Protein 8I55 (pdb70)

Radius of gyration: 18.82 Å; Cα contacts (8 Å, |Δi|>4): 493; chains: 2; bounding box: 42×42×54 Å

InterPro domains:
  IPR002762 Sirohydrochlorin cobaltochelatase CbiX-like [PF01903] (9-137)
  IPR023652 Sirohydrochlorin cobaltochelatase [MF_00785] (1-143)
  IPR050963 Sirohydrochlorin Cobaltochelatase/CbiX [PTHR33542] (3-139)

Organism: Methanocaldococcus jannaschii (strain ATCC 43067 / DSM 2661 / JAL-1 / JCM 10045 / NBRC 100440) (NCBI:txid243232)

B-factor: mean 55.73, std 16.28, range [31.01, 131.6]

Solvent-accessible surface area: 11689 Å² total; per-residue (Å²): 150,44,0,0,0,0,0,2,72,6,27,201,56,67,86,15,75,82,14,2,60,122,0,3,81,66,0,90,137,92,130,81,18,94,15,13,27,16,0,0,28,93,117,29,108,21,39,1,49,59,0,6,105,81,0,31,144,101,33,0,83,80,0,0,0,1,0,6,22,19,20,50,12,57,54,2,59,95,33,0,8,96,82,6,58,80,69,160,144,195,70,46,179,90,10,90,25,38,55,55,102,9,2,22,19,22,84,62,0,0,46,0,0,15,26,26,0,79,51,174,145,51,0,0,0,0,0,0,69,5,27,197,56,72,88,12,74,89,11,2,57,105,0,5,93,54,1,115,134,95,129,79,21,94,16,12,30,15,0,0,27,64,125,33,108,21,41,1,53,69,0,18,126,87,0,44,148,100,33,0,80,90,0,0,0,0,0,5,22,18,19,50,12,65,50,2,59,105,32,0,9,98,85,21,62,76,74,164,152,120,168,87,19,91,42,34,57,57,104,9,3,23,20,22,84,60,0,0,49,0,0,14,26,26,0,75,50,173

Structure (mmCIF, N/CA/C/O backbone):
data_8I55
#
_entry.id   8I55
#
_cell.length_a   67.720
_cell.length_b   67.720
_cell.length_c   82.480
_cell.angle_alpha   90.00
_cell.angle_beta   90.00
_cell.angle_gamma   90.00
#
_symmetry.space_group_name_H-M   'P 41'
#
loop_
_entity.id
_entity.type
_entity.pdbx_description
1 polymer 'Sirohydrochlorin cobaltochelatase'
2 water water
#
loop_
_atom_site.group_PDB
_atom_site.id
_atom_site.type_symbol
_atom_site.label_atom_id
_atom_site.label_alt_id
_atom_site.label_comp_id
_atom_site.label_asym_id
_atom_site.label_entity_id
_atom_site.label_seq_id
_atom_site.pdbx_PDB_ins_code
_atom_site.Cartn_x
_atom_site.Cartn_y
_atom_site.Cartn_z
_atom_site.occupancy
_atom_site.B_iso_or_equiv
_atom_site.auth_seq_id
_atom_site.auth_comp_id
_atom_site.auth_asym_id
_atom_site.auth_atom_id
_atom_site.pdbx_PDB_model_num
ATOM 1 N N . MET A 1 1 ? -22.071 30.401 23.214 1.00 63.54 1 MET A N 1
ATOM 2 C CA . MET A 1 1 ? -23.388 30.895 22.815 1.00 61.50 1 MET A CA 1
ATOM 3 C C . MET A 1 1 ? -23.795 30.309 21.464 1.00 54.99 1 MET A C 1
ATOM 4 O O . MET A 1 1 ? -24.978 30.141 21.198 1.00 59.71 1 MET A O 1
ATOM 9 N N . GLU A 1 2 ? -22.828 29.964 20.621 1.00 53.72 2 GLU A N 1
ATOM 10 C CA . GLU A 1 2 ? -23.159 29.377 19.329 1.00 57.56 2 GLU A CA 1
ATOM 11 C C . GLU A 1 2 ? -22.390 28.081 19.130 1.00 54.01 2 GLU A C 1
ATOM 12 O O . GLU A 1 2 ? -21.250 27.927 19.573 1.00 57.29 2 GLU A O 1
ATOM 18 N N . ALA A 1 3 ? -23.037 27.140 18.475 1.00 48.14 3 ALA A N 1
ATOM 19 C CA . ALA A 1 3 ? -22.461 25.831 18.255 1.00 47.47 3 ALA A CA 1
ATOM 20 C C . ALA A 1 3 ? -22.402 25.572 16.763 1.00 47.67 3 ALA A C 1
ATOM 21 O O . ALA A 1 3 ? -23.240 26.069 16.009 1.00 50.48 3 ALA A O 1
ATOM 23 N N . LEU A 1 4 ? -21.402 24.796 16.344 1.00 43.42 4 LEU A N 1
ATOM 24 C CA . LEU A 1 4 ? -21.348 24.253 14.993 1.00 39.47 4 LEU A CA 1
ATOM 25 C C . LEU A 1 4 ? -21.689 22.766 15.077 1.00 40.41 4 LEU A C 1
ATOM 26 O O . LEU A 1 4 ? -21.022 22.019 15.805 1.00 38.19 4 LEU A O 1
ATOM 31 N N . VAL A 1 5 ? -22.735 22.346 14.369 1.00 37.19 5 VAL A N 1
ATOM 32 C CA . VAL A 1 5 ? -23.116 20.934 14.294 1.00 37.76 5 VAL A CA 1
ATOM 33 C C . VAL A 1 5 ? -22.866 20.489 12.861 1.00 38.35 5 VAL A C 1
ATOM 34 O O . VAL A 1 5 ? -23.484 21.012 11.925 1.00 37.91 5 VAL A O 1
ATOM 38 N N . LEU A 1 6 ? -21.924 19.569 12.677 1.00 35.35 6 LEU A N 1
ATOM 39 C CA . LEU A 1 6 ? -21.635 19.020 11.355 1.00 39.16 6 LEU A CA 1
ATOM 40 C C . LEU A 1 6 ? -22.472 17.763 11.172 1.00 38.62 6 LEU A C 1
ATOM 41 O O . LEU A 1 6 ? -22.422 16.859 12.018 1.00 37.50 6 LEU A O 1
ATOM 46 N N . VAL A 1 7 ? -23.251 17.698 10.098 1.00 37.51 7 VAL A N 1
ATOM 47 C CA . VAL A 1 7 ? -24.105 16.537 9.901 1.00 39.73 7 VAL A CA 1
ATOM 48 C C . VAL A 1 7 ? -23.687 15.840 8.619 1.00 40.74 7 VAL A C 1
ATOM 49 O O . VAL A 1 7 ? -23.452 16.483 7.587 1.00 36.40 7 VAL A O 1
ATOM 53 N N . GLY A 1 8 ? -23.593 14.511 8.706 1.00 40.26 8 GLY A N 1
ATOM 54 C CA . GLY A 1 8 ? -23.151 13.701 7.594 1.00 42.69 8 GLY A CA 1
ATOM 55 C C . GLY A 1 8 ? -24.127 12.569 7.338 1.00 40.75 8 GLY A C 1
ATOM 56 O O . GLY A 1 8 ? -25.077 12.353 8.096 1.00 42.88 8 GLY A O 1
ATOM 57 N N . HIS A 1 9 ? -23.892 11.862 6.230 1.00 43.33 9 HIS A N 1
ATOM 58 C CA . HIS A 1 9 ? -24.856 10.845 5.821 1.00 48.08 9 HIS A CA 1
ATOM 59 C C . HIS A 1 9 ? -24.867 9.669 6.796 1.00 47.69 9 HIS A C 1
ATOM 60 O O . HIS A 1 9 ? -25.934 9.175 7.172 1.00 49.12 9 HIS A O 1
ATOM 67 N N . GLY A 1 10 ? -23.702 9.221 7.225 1.00 46.36 10 GLY A N 1
ATOM 68 C CA . GLY A 1 10 ? -23.608 7.962 7.939 1.00 49.27 10 GLY A CA 1
ATOM 69 C C . GLY A 1 10 ? -23.517 6.779 6.990 1.00 51.83 10 GLY A C 1
ATOM 70 O O . GLY A 1 10 ? -23.863 6.856 5.812 1.00 48.58 10 GLY A O 1
ATOM 71 N N . SER A 1 11 ? -23.046 5.656 7.527 1.00 45.90 11 SER A N 1
ATOM 72 C CA . SER A 1 11 ? -22.706 4.529 6.676 1.00 49.65 11 SER A CA 1
ATOM 73 C C . SER A 1 11 ? -22.640 3.276 7.531 1.00 49.57 11 SER A C 1
ATOM 74 O O . SER A 1 11 ? -22.337 3.344 8.727 1.00 50.67 11 SER A O 1
ATOM 77 N N . ARG A 1 12 ? -22.917 2.135 6.907 1.00 53.56 12 ARG A N 1
ATOM 78 C CA . ARG A 1 12 ? -22.638 0.871 7.566 1.00 57.27 12 ARG A CA 1
ATOM 79 C C . ARG A 1 12 ? -21.144 0.579 7.582 1.00 57.76 12 ARG A C 1
ATOM 80 O O . ARG A 1 12 ? -20.692 -0.250 8.370 1.00 59.17 12 ARG A O 1
ATOM 88 N N . LEU A 1 13 ? -20.365 1.250 6.736 1.00 53.65 13 LEU A N 1
ATOM 89 C CA . LEU A 1 13 ? -18.924 1.201 6.890 1.00 52.84 13 LEU A CA 1
ATOM 90 C C . LEU A 1 13 ? -18.500 2.322 7.827 1.00 49.14 13 LEU A C 1
ATOM 91 O O . LEU A 1 13 ? -19.276 3.238 8.090 1.00 46.75 13 LEU A O 1
ATOM 96 N N . PRO A 1 14 ? -17.299 2.268 8.412 1.00 51.17 14 PRO A N 1
ATOM 97 C CA . PRO A 1 14 ? -16.945 3.290 9.415 1.00 46.54 14 PRO A CA 1
ATOM 98 C C . PRO A 1 14 ? -16.424 4.595 8.849 1.00 46.35 14 PRO A C 1
ATOM 99 O O . PRO A 1 14 ? -16.253 5.549 9.621 1.00 48.05 14 PRO A O 1
ATOM 103 N N . TYR A 1 15 ? -16.208 4.692 7.538 1.00 44.45 15 TYR A N 1
ATOM 104 C CA . TYR A 1 15 ? -15.444 5.812 6.990 1.00 42.95 15 TYR A CA 1
ATOM 105 C C . TYR A 1 15 ? -16.212 7.133 7.057 1.00 41.14 15 TYR A C 1
ATOM 106 O O . TYR A 1 15 ? -15.601 8.196 7.234 1.00 41.68 15 TYR A O 1
ATOM 115 N N . SER A 1 16 ? -17.533 7.105 6.898 1.00 38.13 16 SER A N 1
ATOM 116 C CA . SER A 1 16 ? -18.303 8.349 6.926 1.00 40.58 16 SER A CA 1
ATOM 117 C C . SER A 1 16 ? -18.232 9.001 8.307 1.00 40.34 16 SER A C 1
ATOM 118 O O . SER A 1 16 ? -17.968 10.211 8.446 1.00 37.21 16 SER A O 1
ATOM 121 N N . LYS A 1 17 ? -18.381 8.195 9.352 1.00 38.14 17 LYS A N 1
ATOM 122 C CA . LYS A 1 17 ? -18.264 8.738 10.701 1.00 45.11 17 LYS A CA 1
ATOM 123 C C . LYS A 1 17 ? -16.839 9.203 10.991 1.00 41.63 17 LYS A C 1
ATOM 124 O O . LYS A 1 17 ? -16.634 10.274 11.570 1.00 42.25 17 LYS A O 1
ATOM 130 N N . GLU A 1 18 ? -15.846 8.375 10.661 1.00 39.71 18 GLU A N 1
ATOM 131 C CA . GLU A 1 18 ? -14.446 8.776 10.816 1.00 45.67 18 GLU A CA 1
ATOM 132 C C . GLU A 1 18 ? -14.155 10.115 10.137 1.00 41.09 18 GLU A C 1
ATOM 133 O O . GLU A 1 18 ? -13.447 10.961 10.695 1.00 42.68 18 GLU A O 1
ATOM 139 N N . LEU A 1 19 ? -14.686 10.314 8.933 1.00 36.55 19 LEU A N 1
ATOM 140 C CA . LEU A 1 19 ? -14.631 11.614 8.265 1.00 39.80 19 LEU A CA 1
ATOM 141 C C . LEU A 1 19 ? -15.165 12.744 9.136 1.00 42.86 19 LEU A C 1
ATOM 142 O O . LEU A 1 19 ? -14.497 13.773 9.329 1.00 39.11 19 LEU A O 1
ATOM 147 N N . LEU A 1 20 ? -16.422 12.623 9.575 1.00 40.49 20 LEU A N 1
ATOM 148 C CA . LEU A 1 20 ? -16.955 13.719 10.387 1.00 37.96 20 LEU A CA 1
ATOM 149 C C . LEU A 1 20 ? -16.168 13.955 11.656 1.00 38.22 20 LEU A C 1
ATOM 150 O O . LEU A 1 20 ? -16.017 15.108 12.080 1.00 41.38 20 LEU A O 1
ATOM 155 N N . VAL A 1 21 ? -15.695 12.891 12.292 1.00 39.68 21 VAL A N 1
ATOM 156 C CA . VAL A 1 21 ? -14.907 13.037 13.513 1.00 40.05 21 VAL A CA 1
ATOM 157 C C . VAL A 1 21 ? -13.625 13.806 13.233 1.00 46.08 21 VAL A C 1
ATOM 158 O O . VAL A 1 21 ? -13.266 14.725 13.980 1.00 45.53 21 VAL A O 1
ATOM 162 N N . LYS A 1 22 ? -12.909 13.440 12.157 1.00 42.94 22 LYS A N 1
ATOM 163 C CA . LYS A 1 22 ? -11.673 14.159 11.833 1.00 48.49 22 LYS A CA 1
ATOM 164 C C . LYS A 1 22 ? -11.963 15.621 11.493 1.00 46.02 22 LYS A C 1
ATOM 165 O O . LYS A 1 22 ? -11.226 16.524 11.914 1.00 42.93 22 LYS A O 1
ATOM 171 N N . LEU A 1 23 ? -13.036 15.873 10.739 1.00 39.06 23 LEU A N 1
ATOM 172 C CA . LEU A 1 23 ? -13.384 17.246 10.379 1.00 40.92 23 LEU A CA 1
ATOM 173 C C . LEU A 1 23 ? -13.704 18.075 11.620 1.00 43.87 23 LEU A C 1
ATOM 174 O O . LEU A 1 23 ? -13.264 19.227 11.747 1.00 42.74 23 LEU A O 1
ATOM 179 N N . ALA A 1 24 ? -14.484 17.508 12.541 1.00 41.86 24 ALA A N 1
ATOM 180 C CA . ALA A 1 24 ? -14.815 18.207 13.778 1.00 42.29 24 ALA A CA 1
ATOM 181 C C . ALA A 1 24 ? -13.567 18.504 14.593 1.00 46.34 24 ALA A C 1
ATOM 182 O O . ALA A 1 24 ? -13.429 19.596 15.150 1.00 45.55 24 ALA A O 1
ATOM 184 N N . GLU A 1 25 ? -12.654 17.536 14.700 1.00 47.52 25 GLU A N 1
ATOM 185 C CA . GLU A 1 25 ? -11.432 17.797 15.455 1.00 49.18 25 GLU A CA 1
ATOM 186 C C . GLU A 1 25 ? -10.614 18.916 14.814 1.00 48.58 25 GLU A C 1
ATOM 187 O O . GLU A 1 25 ? -10.084 19.785 15.513 1.00 50.25 25 GLU A O 1
ATOM 193 N N . LYS A 1 26 ? -10.537 18.947 13.482 1.00 44.57 26 LYS A N 1
ATOM 194 C CA . LYS A 1 26 ? -9.825 20.053 12.837 1.00 48.21 26 LYS A CA 1
ATOM 195 C C . LYS A 1 26 ? -10.507 21.398 13.104 1.00 47.59 26 LYS A C 1
ATOM 196 O O . LYS A 1 26 ? -9.834 22.408 13.401 1.00 50.46 26 LYS A O 1
ATOM 202 N N . VAL A 1 27 ? -11.846 21.431 13.026 1.00 44.55 27 VAL A N 1
ATOM 203 C CA . VAL A 1 27 ? -12.564 22.673 13.323 1.00 45.96 27 VAL A CA 1
ATOM 204 C C . VAL A 1 27 ? -12.269 23.121 14.750 1.00 49.55 27 VAL A C 1
ATOM 205 O O . VAL A 1 27 ? -12.000 24.303 15.001 1.00 53.26 27 VAL A O 1
ATOM 209 N N . LYS A 1 28 ? -12.315 22.181 15.703 1.00 46.43 28 LYS A N 1
ATOM 210 C CA . LYS A 1 28 ? -11.988 22.490 17.094 1.00 54.55 28 LYS A CA 1
ATOM 211 C C . LYS A 1 28 ? -10.586 23.063 17.222 1.00 53.33 28 LYS A C 1
ATOM 212 O O . LYS A 1 28 ? -10.357 23.960 18.037 1.00 54.74 28 LYS A O 1
ATOM 218 N N . GLU A 1 29 ? -9.624 22.541 16.453 1.00 57.15 29 GLU A N 1
ATOM 219 C CA . GLU A 1 29 ? -8.279 23.126 16.508 1.00 61.38 29 GLU A CA 1
ATOM 220 C C . GLU A 1 29 ? -8.294 24.574 16.036 1.00 58.96 29 GLU A C 1
ATOM 221 O O . GLU A 1 29 ? -7.437 25.363 16.440 1.00 62.47 29 GLU A O 1
ATOM 227 N N . ARG A 1 30 ? -9.248 24.947 15.176 1.00 57.57 30 ARG A N 1
ATOM 228 C CA . ARG A 1 30 ? -9.285 26.345 14.728 1.00 56.40 30 ARG A CA 1
ATOM 229 C C . ARG A 1 30 ? -9.700 27.319 15.841 1.00 65.15 30 ARG A C 1
ATOM 230 O O . ARG A 1 30 ? -9.479 28.528 15.700 1.00 58.95 30 ARG A O 1
ATOM 238 N N . ASN A 1 31 ? -10.319 26.832 16.919 1.00 60.33 31 ASN A N 1
ATOM 239 C CA . ASN A 1 31 ? -10.834 27.660 18.020 1.00 60.93 31 ASN A CA 1
ATOM 240 C C . ASN A 1 31 ? -11.712 28.814 17.515 1.00 58.47 31 ASN A C 1
ATOM 241 O O . ASN A 1 31 ? -11.433 29.993 17.740 1.00 61.03 31 ASN A O 1
ATOM 246 N N . LEU A 1 32 ? -12.798 28.450 16.835 1.00 52.26 32 LEU A N 1
ATOM 247 C CA . LEU A 1 32 ? -13.778 29.390 16.297 1.00 51.57 32 LEU A CA 1
ATOM 248 C C . LEU A 1 32 ? -15.131 29.334 16.986 1.00 56.54 32 LEU A C 1
ATOM 249 O O . LEU A 1 32 ? -15.842 30.342 17.000 1.00 52.36 32 LEU A O 1
ATOM 254 N N . PHE A 1 33 ? -15.514 28.172 17.522 1.00 48.85 33 PHE A N 1
ATOM 255 C CA . PHE A 1 33 ? -16.795 27.943 18.172 1.00 48.87 33 PHE A CA 1
ATOM 256 C C . PHE A 1 33 ? -16.586 27.384 19.570 1.00 52.92 33 PHE A C 1
ATOM 257 O O . PHE A 1 33 ? -15.684 26.564 19.780 1.00 55.80 33 PHE A O 1
ATOM 265 N N . PRO A 1 34 ? -17.378 27.824 20.550 1.00 50.67 34 PRO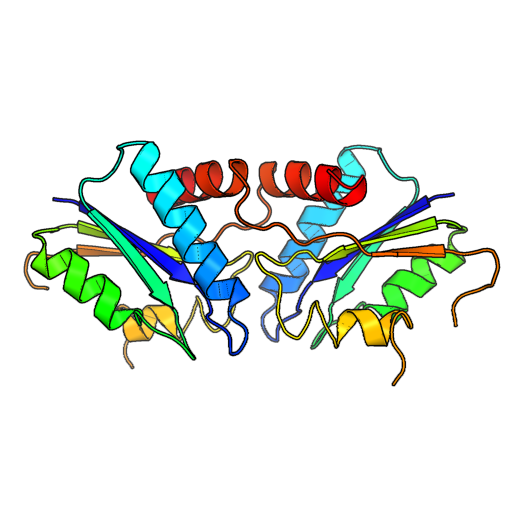 A N 1
ATOM 266 C CA . PRO A 1 34 ? -17.281 27.213 21.877 1.00 54.05 34 PRO A CA 1
ATOM 267 C C . PRO A 1 34 ? -17.723 25.756 21.881 1.00 56.99 34 PRO A C 1
ATOM 268 O O . PRO A 1 34 ? -17.256 24.988 22.730 1.00 57.02 34 PRO A O 1
ATOM 272 N N . ILE A 1 35 ? -18.604 25.359 20.960 1.00 50.74 35 ILE A N 1
ATOM 273 C CA . ILE A 1 35 ? -19.225 24.033 20.950 1.00 47.28 35 ILE A CA 1
ATOM 274 C C . ILE A 1 35 ? -19.198 23.497 19.524 1.00 45.20 35 ILE A C 1
ATOM 275 O O . ILE A 1 35 ? -19.641 24.175 18.590 1.00 42.36 35 ILE A O 1
ATOM 280 N N . VAL A 1 36 ? -18.661 22.294 19.345 1.00 42.13 36 VAL A N 1
ATOM 281 C CA . VAL A 1 36 ? -18.640 21.629 18.044 1.00 44.03 36 VAL A CA 1
ATOM 282 C C . VAL A 1 36 ? -19.118 20.198 18.249 1.00 45.80 36 VAL A C 1
ATOM 283 O O . VAL A 1 36 ? -18.582 19.494 19.108 1.00 44.72 36 VAL A O 1
ATOM 287 N N . GLU A 1 37 ? -20.119 19.775 17.473 1.00 40.71 37 GLU A N 1
ATOM 288 C CA . GLU A 1 37 ? -20.673 18.421 17.578 1.00 42.71 37 GLU A CA 1
ATOM 289 C C . GLU A 1 37 ? -20.907 17.836 16.196 1.00 43.04 37 GLU A C 1
ATOM 290 O O . GLU A 1 37 ? -21.072 18.567 15.217 1.00 39.46 37 GLU A O 1
ATOM 296 N N . ILE A 1 38 ? -20.945 16.501 16.120 1.00 38.55 38 ILE A N 1
ATOM 297 C CA . ILE A 1 38 ? -21.262 15.836 14.860 1.00 41.69 38 ILE A CA 1
ATOM 298 C C . ILE A 1 38 ? -22.535 15.021 15.036 1.00 43.16 38 ILE A C 1
ATOM 299 O O . ILE A 1 38 ? -22.856 14.547 16.134 1.00 42.13 38 ILE A O 1
ATOM 304 N N . GLY A 1 39 ? -23.264 14.866 13.932 1.00 38.85 39 GLY A N 1
ATOM 305 C CA . GLY A 1 39 ? -24.426 13.994 13.911 1.00 42.42 39 GLY A CA 1
ATOM 306 C C . GLY A 1 39 ? -24.505 13.234 12.602 1.00 44.72 39 GLY A C 1
ATOM 307 O O . GLY A 1 39 ? -24.139 13.781 11.546 1.00 41.93 39 GLY A O 1
ATOM 308 N N . LEU A 1 40 ? -24.975 11.984 12.638 1.00 41.36 40 LEU A N 1
ATOM 309 C CA . LEU A 1 40 ? -25.007 11.177 11.431 1.00 42.51 40 LEU A CA 1
ATOM 310 C C . LEU A 1 40 ? -26.466 10.903 11.124 1.00 48.26 40 LEU A C 1
ATOM 311 O O . LEU A 1 40 ? -27.237 10.537 12.021 1.00 47.10 40 LEU A O 1
ATOM 316 N N . MET A 1 41 ? -26.842 11.065 9.857 1.00 45.31 41 MET A N 1
ATOM 317 C CA . MET A 1 41 ? -28.238 10.898 9.510 1.00 48.80 41 MET A CA 1
ATOM 318 C C . MET A 1 41 ? -28.689 9.458 9.772 1.00 58.73 41 MET A C 1
ATOM 319 O O . MET A 1 41 ? -29.779 9.236 10.309 1.00 57.70 41 MET A O 1
ATOM 324 N N . GLU A 1 42 ? -27.855 8.460 9.437 1.00 54.34 42 GLU A N 1
ATOM 325 C CA . GLU A 1 42 ? -28.371 7.098 9.469 1.00 61.50 42 GLU A CA 1
ATOM 326 C C . GLU A 1 42 ? -27.216 6.167 9.864 1.00 60.45 42 GLU A C 1
ATOM 327 O O . GLU A 1 42 ? -26.030 6.513 9.737 1.00 57.08 42 GLU A O 1
ATOM 333 N N . PHE A 1 43 ? -27.586 4.993 10.384 1.00 61.94 43 PHE A N 1
ATOM 334 C CA . PHE A 1 43 ? -26.694 3.862 10.655 1.00 64.38 43 PHE A CA 1
ATOM 335 C C . PHE A 1 43 ? -25.781 3.995 11.853 1.00 62.80 43 PHE A C 1
ATOM 336 O O . PHE A 1 43 ? -25.308 2.988 12.380 1.00 70.64 43 PHE A O 1
ATOM 344 N N . SER A 1 44 ? -25.493 5.205 12.284 1.00 62.32 44 SER A N 1
ATOM 345 C CA . SER A 1 44 ? -24.484 5.307 13.317 1.00 65.55 44 SER A CA 1
ATOM 346 C C . SER A 1 44 ? -24.818 6.469 14.235 1.00 60.69 44 SER A C 1
ATOM 347 O O . SER A 1 44 ? -25.691 7.288 13.943 1.00 60.47 44 SER A O 1
ATOM 350 N N . GLU A 1 45 ? -24.170 6.471 15.386 1.00 67.13 45 GLU A N 1
ATOM 351 C CA . GLU A 1 45 ? -24.355 7.477 16.414 1.00 60.88 45 GLU A CA 1
ATOM 352 C C . GLU A 1 45 ? -23.103 8.331 16.526 1.00 58.87 45 GLU A C 1
ATOM 353 O O . GLU A 1 45 ? -22.011 7.900 16.148 1.00 63.11 45 GLU A O 1
ATOM 359 N N . PRO A 1 46 ? -23.219 9.567 17.013 1.00 52.20 46 PRO A N 1
ATOM 360 C CA . PRO A 1 46 ? -24.424 10.261 17.458 1.00 56.66 46 PRO A CA 1
ATOM 361 C C . PRO A 1 46 ? -25.346 10.563 16.281 1.00 51.14 46 PRO A C 1
ATOM 362 O O . PRO A 1 46 ? -24.876 10.765 15.158 1.00 46.45 46 PRO A O 1
ATOM 366 N N . THR A 1 47 ? -26.647 10.536 16.531 1.00 51.44 47 THR A N 1
ATOM 367 C CA . THR A 1 47 ? -27.594 10.943 15.513 1.00 51.75 47 THR A CA 1
ATOM 368 C C . THR A 1 47 ? -27.655 12.464 15.446 1.00 52.28 47 THR A C 1
ATOM 369 O O . THR A 1 47 ? -27.056 13.172 16.261 1.00 49.68 47 THR A O 1
ATOM 373 N N . ILE A 1 48 ? -28.384 12.970 14.449 1.00 48.66 48 ILE A N 1
ATOM 374 C CA . ILE A 1 48 ? -28.554 14.418 14.316 1.00 49.55 48 ILE A CA 1
ATOM 375 C C . ILE A 1 48 ? -29.340 14.997 15.492 1.00 53.08 48 ILE A C 1
ATOM 376 O O . ILE A 1 48 ? -28.884 15.992 16.085 1.00 50.28 48 ILE A O 1
ATOM 381 N N . PRO A 1 49 ? -30.493 14.442 15.886 1.00 53.31 49 PRO A N 1
ATOM 382 C CA . PRO A 1 49 ? -31.160 14.966 17.088 1.00 51.86 49 PRO A CA 1
ATOM 383 C C . PRO A 1 49 ? -30.262 14.950 18.316 1.00 55.83 49 PRO A C 1
ATOM 384 O O . PRO A 1 49 ? -30.248 15.928 19.073 1.00 57.96 49 PRO A O 1
ATOM 388 N N . GLN A 1 50 ? -29.504 13.868 18.529 1.00 54.30 50 GLN A N 1
ATOM 389 C CA . GLN A 1 50 ? -28.584 13.825 19.661 1.00 55.54 50 GLN A CA 1
ATOM 390 C C . GLN A 1 50 ? -27.533 14.931 19.587 1.00 55.83 50 GLN A C 1
ATOM 391 O O . GLN A 1 50 ? -27.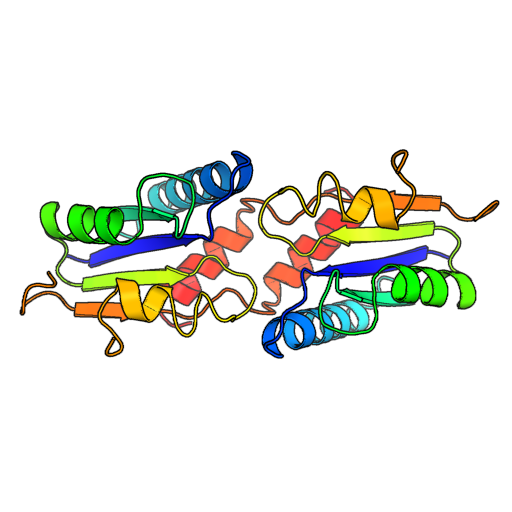217 15.545 20.609 1.00 51.21 50 GLN A O 1
ATOM 397 N N . ALA A 1 51 ? -26.963 15.182 18.399 1.00 46.78 51 ALA A N 1
ATOM 398 C CA . ALA A 1 51 ? -25.950 16.225 18.267 1.00 48.73 51 ALA A CA 1
ATOM 399 C C . ALA A 1 51 ? -26.524 17.591 18.625 1.00 50.98 51 ALA A C 1
ATOM 400 O O . ALA A 1 51 ? -25.907 18.373 19.368 1.00 47.61 51 ALA A O 1
ATOM 402 N N . VAL A 1 52 ? -27.725 17.886 18.123 1.00 49.48 52 VAL A N 1
ATOM 403 C CA . VAL A 1 52 ? -28.338 19.178 18.422 1.00 49.71 52 VAL A CA 1
ATOM 404 C C . VAL A 1 52 ? -28.660 19.288 19.909 1.00 55.64 52 VAL A C 1
ATOM 405 O O . VAL A 1 52 ? -28.454 20.344 20.533 1.00 52.49 52 VAL A O 1
ATOM 409 N N . LYS A 1 53 ? -29.175 18.204 20.500 1.00 50.90 53 LYS A N 1
ATOM 410 C CA . LYS A 1 53 ? -29.506 18.228 21.921 1.00 55.71 53 LYS A CA 1
ATOM 411 C C . LYS A 1 53 ? -28.263 18.426 22.769 1.00 55.71 53 LYS A C 1
ATOM 412 O O . LYS A 1 53 ? -28.288 19.184 23.736 1.00 60.05 53 LYS A O 1
ATOM 418 N N . LYS A 1 54 ? -27.169 17.755 22.419 1.00 52.57 54 LYS A N 1
ATOM 419 C CA . LYS A 1 54 ? -25.892 17.963 23.092 1.00 53.81 54 LYS A CA 1
ATOM 420 C C . LYS A 1 54 ? -25.481 19.433 23.034 1.00 53.48 54 LYS A C 1
ATOM 421 O O . LYS A 1 54 ? -25.062 20.017 24.043 1.00 50.95 54 LYS A O 1
ATOM 427 N N . ALA A 1 55 ? -25.579 20.040 21.846 1.00 47.84 55 ALA A N 1
ATOM 428 C CA . ALA A 1 55 ? -25.229 21.454 21.710 1.00 51.53 55 ALA A CA 1
ATOM 429 C C . ALA A 1 55 ? -26.060 22.313 22.653 1.00 53.92 55 ALA A C 1
ATOM 430 O O . ALA A 1 55 ? -25.528 23.171 23.364 1.00 59.04 55 ALA A O 1
ATOM 432 N N . ILE A 1 56 ? -27.372 22.070 22.691 1.00 56.70 56 ILE A N 1
ATOM 433 C CA . ILE A 1 56 ? -28.257 22.838 23.568 1.00 58.24 56 ILE A CA 1
ATOM 434 C C . ILE A 1 56 ? -27.884 22.625 25.033 1.00 62.52 56 ILE A C 1
ATOM 435 O O . ILE A 1 56 ? -27.825 23.577 25.820 1.00 60.71 56 ILE A O 1
ATOM 440 N N . GLU A 1 57 ? -27.659 21.366 25.427 1.00 58.39 57 GLU A N 1
ATOM 441 C CA . GLU A 1 57 ? -27.318 21.065 26.815 1.00 65.22 57 GLU A CA 1
ATOM 442 C C . GLU A 1 57 ? -26.040 21.767 27.243 1.00 60.03 57 GLU A C 1
ATOM 443 O O . GLU A 1 57 ? -25.901 22.137 28.413 1.00 64.61 57 GLU A O 1
ATOM 449 N N . GLN A 1 58 ? -25.107 21.967 26.322 1.00 58.91 58 GLN A N 1
ATOM 450 C CA . GLN A 1 58 ? -23.886 22.678 26.661 1.00 64.21 58 GLN A CA 1
ATOM 451 C C . GLN A 1 58 ? -24.080 24.194 26.730 1.00 63.48 58 GLN A C 1
ATOM 452 O O . GLN A 1 58 ? -23.135 24.900 27.084 1.00 61.75 58 GLN A O 1
ATOM 458 N N . GLY A 1 59 ? -25.269 24.704 26.410 1.00 61.30 59 GLY A N 1
ATOM 459 C CA . GLY A 1 59 ? -25.576 26.115 26.538 1.00 62.83 59 GLY A CA 1
ATOM 460 C C . GLY A 1 59 ? -25.698 26.899 25.237 1.00 63.44 59 GLY A C 1
ATOM 461 O O . GLY A 1 59 ? -25.882 28.117 25.288 1.00 60.21 59 GLY A O 1
ATOM 462 N N . ALA A 1 60 ? -25.608 26.256 24.080 1.00 61.37 60 ALA A N 1
ATOM 463 C CA . ALA A 1 60 ? -25.674 27.003 22.832 1.00 61.04 60 ALA A CA 1
ATOM 464 C C . ALA A 1 60 ? -27.068 27.575 22.608 1.00 64.16 60 ALA A C 1
ATOM 465 O O . ALA A 1 60 ? -28.076 26.888 22.786 1.00 64.35 60 ALA A O 1
ATOM 467 N N . LYS A 1 61 ? -27.124 28.843 22.196 1.00 63.50 61 LYS A N 1
ATOM 468 C CA . LYS A 1 61 ? -28.391 29.461 21.827 1.00 65.79 61 LYS A CA 1
ATOM 469 C C . LYS A 1 61 ? -28.566 29.599 20.325 1.00 65.03 61 LYS A C 1
ATOM 470 O O . LYS A 1 61 ? -29.700 29.726 19.857 1.00 69.08 61 LYS A O 1
ATOM 476 N N . ARG A 1 62 ? -27.481 29.561 19.564 1.00 62.55 62 ARG A N 1
ATOM 477 C CA . ARG A 1 62 ? -27.532 29.570 18.112 1.00 62.83 62 ARG A CA 1
ATOM 478 C C . ARG A 1 62 ? -26.812 28.327 17.615 1.00 57.53 62 ARG A C 1
ATOM 479 O O . ARG A 1 62 ? -25.623 28.143 17.887 1.00 54.71 62 ARG A O 1
ATOM 487 N N . ILE A 1 63 ? -27.517 27.485 16.878 1.00 54.06 63 ILE A N 1
ATOM 488 C CA . ILE A 1 63 ? -26.968 26.212 16.440 1.00 54.47 63 ILE A CA 1
ATOM 489 C C . ILE A 1 63 ? -26.836 26.251 14.927 1.00 52.91 63 ILE A C 1
ATOM 490 O O . ILE A 1 63 ? -27.834 26.184 14.198 1.00 51.30 63 ILE A O 1
ATOM 495 N N . ILE A 1 64 ? -25.602 26.387 14.460 1.00 46.95 64 ILE A N 1
ATOM 496 C CA . ILE A 1 64 ? -25.301 26.409 13.037 1.00 46.52 64 ILE A CA 1
ATOM 497 C C . ILE A 1 64 ? -25.113 24.970 12.588 1.00 42.57 64 ILE A C 1
ATOM 498 O O . ILE A 1 64 ? -24.215 24.274 13.085 1.00 43.75 64 ILE A O 1
ATOM 503 N N . VAL A 1 65 ? -25.990 24.509 11.696 1.00 42.23 65 VAL A N 1
ATOM 504 C CA . VAL A 1 65 ? -25.952 23.138 11.176 1.00 38.36 65 VAL A CA 1
ATOM 505 C C . VAL A 1 65 ? -25.407 23.203 9.754 1.00 41.59 65 VAL A C 1
ATOM 506 O O . VAL A 1 65 ? -26.012 23.834 8.873 1.00 40.47 65 VAL A O 1
ATOM 510 N N . VAL A 1 66 ? -24.263 22.571 9.532 1.00 38.18 66 VAL A N 1
ATOM 511 C CA . VAL A 1 66 ? -23.613 22.549 8.227 1.00 37.82 66 VAL A CA 1
ATOM 512 C C . VAL A 1 66 ? -23.736 21.131 7.685 1.00 36.02 66 VAL A C 1
ATOM 513 O O . VAL A 1 66 ? -23.252 20.189 8.320 1.00 37.33 66 VAL A O 1
ATOM 517 N N . PRO A 1 67 ? -24.421 20.925 6.579 1.00 38.00 67 PRO A N 1
ATOM 518 C CA . PRO A 1 67 ? -24.494 19.582 5.982 1.00 35.04 67 PRO A CA 1
ATOM 519 C C . PRO A 1 67 ? -23.202 19.282 5.235 1.00 36.56 67 PRO A C 1
ATOM 520 O O . PRO A 1 67 ? -22.873 19.932 4.238 1.00 34.90 67 PRO A O 1
ATOM 524 N N . VAL A 1 68 ? -22.454 18.310 5.735 1.00 33.33 68 VAL A N 1
ATOM 525 C CA . VAL A 1 68 ? -21.197 17.864 5.125 1.00 33.81 68 VAL A CA 1
ATOM 526 C C . VAL A 1 68 ? -21.560 16.885 4.013 1.00 34.10 68 VAL A C 1
ATOM 527 O O . VAL A 1 68 ? -21.416 15.659 4.142 1.00 33.38 68 VAL A O 1
ATOM 531 N N . PHE A 1 69 ? -22.077 17.446 2.930 1.00 32.90 69 PHE A N 1
ATOM 532 C CA . PHE A 1 69 ? -22.514 16.750 1.734 1.00 34.25 69 PHE A CA 1
ATOM 533 C C . PHE A 1 69 ? -21.949 17.537 0.556 1.00 37.32 69 PHE A C 1
ATOM 534 O O . PHE A 1 69 ? -21.851 18.759 0.630 1.00 33.35 69 PHE A O 1
ATOM 542 N N . LEU A 1 70 ? -21.602 16.857 -0.537 1.00 36.96 70 LEU A N 1
ATOM 543 C CA . LEU A 1 70 ? -21.102 17.583 -1.701 1.00 35.50 70 LEU A CA 1
ATOM 544 C C . LEU A 1 70 ? -22.231 18.334 -2.399 1.00 40.95 70 LEU A C 1
ATOM 545 O O . LEU A 1 70 ? -22.095 19.515 -2.726 1.00 39.06 70 LEU A O 1
ATOM 550 N N . ALA A 1 71 ? -23.361 17.679 -2.615 1.00 36.23 71 ALA A N 1
ATOM 551 C CA . ALA A 1 71 ? -24.470 18.297 -3.331 1.00 41.75 71 ALA A CA 1
ATOM 552 C C . ALA A 1 71 ? -25.751 18.148 -2.524 1.00 43.71 71 ALA A C 1
ATOM 553 O O . ALA A 1 71 ? -25.865 17.274 -1.658 1.00 37.77 71 ALA A O 1
ATOM 555 N N . HIS A 1 72 ? -26.724 19.005 -2.818 1.00 38.92 72 HIS A N 1
ATOM 556 C CA . HIS A 1 72 ? -28.041 18.789 -2.241 1.00 42.10 72 HIS A CA 1
ATOM 557 C C . HIS A 1 72 ? -28.598 17.455 -2.721 1.00 43.46 72 HIS A C 1
ATOM 558 O O . HIS A 1 72 ? -28.259 16.968 -3.798 1.00 37.98 72 HIS A O 1
ATOM 565 N N . GLY A 1 73 ? -29.460 16.867 -1.905 1.00 39.31 73 GLY A N 1
ATOM 566 C CA . GLY A 1 73 ? -30.210 15.695 -2.298 1.00 43.67 73 GLY A CA 1
ATOM 567 C C . GLY A 1 73 ? -31.395 15.565 -1.364 1.00 44.82 73 GLY A C 1
ATOM 568 O O . GLY A 1 73 ? -31.629 16.431 -0.520 1.00 44.06 73 GLY A O 1
ATOM 569 N N . ILE A 1 74 ? -32.124 14.452 -1.487 1.00 44.70 74 ILE A N 1
ATOM 570 C CA . ILE A 1 74 ? -33.303 14.309 -0.623 1.00 49.34 74 ILE A CA 1
ATOM 571 C C . ILE A 1 74 ? -32.909 14.401 0.832 1.00 52.01 74 ILE A C 1
ATOM 572 O O . ILE A 1 74 ? -33.716 14.813 1.678 1.00 47.30 74 ILE A O 1
ATOM 577 N N . HIS A 1 75 ? -31.685 13.978 1.161 1.00 47.47 75 HIS A N 1
ATOM 578 C CA A HIS A 1 75 ? -31.300 14.021 2.557 0.49 50.38 75 HIS A CA 1
ATOM 579 C CA B HIS A 1 75 ? -31.192 14.029 2.533 0.51 49.23 75 HIS A CA 1
ATOM 580 C C . HIS A 1 75 ? -31.165 15.456 3.041 1.00 47.55 75 HIS A C 1
ATOM 581 O O . HIS A 1 75 ? -31.599 15.752 4.156 1.00 47.99 75 HIS A O 1
ATOM 594 N N . THR A 1 76 ? -30.637 16.369 2.220 1.00 46.87 76 THR A N 1
ATOM 595 C CA . THR A 1 76 ? -30.465 17.735 2.688 1.00 46.64 76 THR A CA 1
ATOM 596 C C . THR A 1 76 ? -31.701 18.590 2.492 1.00 45.18 76 THR A C 1
ATOM 597 O O . THR A 1 76 ? -31.820 19.620 3.158 1.00 45.36 76 THR A O 1
ATOM 601 N N . THR A 1 77 ? -32.597 18.223 1.570 1.00 42.95 77 THR A N 1
ATOM 602 C CA . THR A 1 77 ? -33.800 19.019 1.351 1.00 48.33 77 THR A CA 1
ATOM 603 C C . THR A 1 77 ? -34.979 18.560 2.196 1.00 52.50 77 THR A C 1
ATOM 604 O O . THR A 1 77 ? -35.810 19.391 2.571 1.00 55.81 77 THR A O 1
ATOM 608 N N . ARG A 1 78 ? -35.083 17.267 2.498 1.00 49.55 78 ARG A N 1
ATOM 609 C CA . ARG A 1 78 ? -36.206 16.751 3.274 1.00 51.27 78 ARG A CA 1
ATOM 610 C C . ARG A 1 78 ? -35.778 16.144 4.603 1.00 58.71 78 ARG A C 1
ATOM 611 O O . ARG A 1 78 ? -36.211 16.624 5.655 1.00 58.86 78 ARG A O 1
ATOM 619 N N . ASP A 1 79 ? -34.934 15.110 4.596 1.00 55.29 79 ASP A N 1
ATOM 620 C CA . ASP A 1 79 ? -34.763 14.300 5.799 1.00 57.97 79 ASP A CA 1
ATOM 621 C C . ASP A 1 79 ? -34.142 15.109 6.932 1.00 58.50 79 ASP A C 1
ATOM 622 O O . ASP A 1 79 ? -34.636 15.087 8.069 1.00 56.08 79 ASP A O 1
ATOM 627 N N . ILE A 1 80 ? -33.080 15.853 6.641 1.00 52.27 80 ILE A N 1
ATOM 628 C CA . ILE A 1 80 ? -32.399 16.623 7.682 1.00 54.46 80 ILE A CA 1
ATOM 629 C C . ILE A 1 80 ? -33.263 17.812 8.099 1.00 57.45 80 ILE A C 1
ATOM 630 O O . ILE A 1 80 ? -33.414 18.053 9.309 1.00 54.92 80 ILE A O 1
ATOM 635 N N . PRO A 1 81 ? -33.851 18.583 7.166 1.00 54.30 81 PRO A N 1
ATOM 636 C CA . PRO A 1 81 ? -34.817 19.612 7.596 1.00 58.70 81 PRO A CA 1
ATOM 637 C C . PRO A 1 81 ? -35.928 19.079 8.488 1.00 60.11 81 PRO A C 1
ATOM 638 O O . PRO A 1 81 ? -36.326 19.765 9.433 1.00 61.49 81 PRO A O 1
ATOM 642 N N . ARG A 1 82 ? -36.439 17.877 8.213 1.00 61.06 82 ARG A N 1
ATOM 643 C CA . ARG A 1 82 ? -37.443 17.280 9.088 1.00 64.66 82 ARG A CA 1
ATOM 644 C C . ARG A 1 82 ? -36.878 17.014 10.470 1.00 64.59 82 ARG A C 1
ATOM 645 O O . ARG A 1 82 ? -37.463 17.436 11.473 1.00 64.12 82 ARG A O 1
ATOM 653 N N . LEU A 1 83 ? -35.750 16.291 10.543 1.00 62.47 83 LEU A N 1
ATOM 654 C CA . LEU A 1 83 ? -35.124 16.010 11.836 1.00 62.65 83 LEU A CA 1
ATOM 655 C C . LEU A 1 83 ? -34.940 17.280 12.661 1.00 64.09 83 LEU A C 1
ATOM 656 O O . LEU A 1 83 ? -35.173 17.279 13.874 1.00 66.86 83 LEU A O 1
ATOM 661 N N . LEU A 1 84 ? -34.547 18.379 12.017 1.00 64.47 84 LEU A N 1
ATOM 662 C CA . LEU A 1 84 ? -34.332 19.652 12.691 1.00 56.83 84 LEU A CA 1
ATOM 663 C C . LEU A 1 84 ? -35.624 20.400 12.989 1.00 62.48 84 LEU A C 1
ATOM 664 O O . LEU A 1 84 ? -35.565 21.490 13.570 1.00 63.94 84 LEU A O 1
ATOM 669 N N . GLY A 1 85 ? -36.778 19.856 12.612 1.00 66.66 85 GLY A N 1
ATOM 670 C CA . GLY A 1 85 ? -38.031 20.556 12.828 1.00 64.02 85 GLY A CA 1
ATOM 671 C C . GLY A 1 85 ? -38.214 21.784 11.966 1.00 61.86 85 GLY A C 1
ATOM 672 O O . GLY A 1 85 ? -39.075 22.611 12.261 1.00 63.61 85 GLY A O 1
ATOM 673 N N . LEU A 1 86 ? -37.424 21.925 10.902 1.00 60.93 86 LEU A N 1
ATOM 674 C CA . LEU A 1 86 ? -37.496 23.097 10.037 1.00 61.60 86 LEU A CA 1
ATOM 675 C C . LEU A 1 86 ? -38.635 23.017 9.029 1.00 64.32 86 LEU A C 1
ATOM 676 O O . LEU A 1 86 ? -39.079 24.059 8.539 1.00 62.39 86 LEU A O 1
ATOM 681 N N . ILE A 1 87 ? -39.094 21.815 8.689 1.00 64.32 87 ILE A N 1
ATOM 682 C CA . ILE A 1 87 ? -40.264 21.641 7.842 1.00 71.89 87 ILE A CA 1
ATOM 683 C C . ILE A 1 87 ? -41.236 20.780 8.612 1.00 75.35 87 ILE A C 1
ATOM 684 O O . ILE A 1 87 ? -40.865 20.056 9.538 1.00 77.26 87 ILE A O 1
ATOM 689 N N . GLU A 1 88 ? -42.489 20.838 8.190 1.00 78.71 88 GLU A N 1
ATOM 690 C CA . GLU A 1 88 ? -43.537 20.079 8.834 1.00 92.06 88 GLU A CA 1
ATOM 691 C C . GLU A 1 88 ? -43.483 18.628 8.370 1.00 101.77 88 GLU A C 1
ATOM 692 O O . GLU A 1 88 ? -43.086 18.327 7.239 1.00 97.24 88 GLU A O 1
ATOM 698 N N . ASP A 1 89 ? -43.842 17.724 9.274 1.00 120.87 89 ASP A N 1
ATOM 699 C CA . ASP A 1 89 ? -43.964 16.314 8.934 1.00 121.94 89 ASP A CA 1
ATOM 700 C C . ASP A 1 89 ? -45.224 15.731 9.567 1.00 122.28 89 ASP A C 1
ATOM 701 O O . ASP A 1 89 ? -46.307 16.310 9.461 1.00 122.18 89 ASP A O 1
ATOM 706 N N . GLU A 1 113 ? -37.070 18.620 20.510 1.00 101.32 113 GLU A N 1
ATOM 707 C CA . GLU A 1 113 ? -37.548 19.781 21.255 1.00 103.86 113 GLU A CA 1
ATOM 708 C C . GLU A 1 113 ? -36.553 20.934 21.141 1.00 101.25 113 GLU A C 1
ATOM 709 O O . GLU A 1 113 ? -35.448 20.860 21.678 1.00 99.54 113 GLU A O 1
ATOM 715 N N . ILE A 1 114 ? -36.945 21.995 20.442 1.00 97.05 114 ILE A N 1
ATOM 716 C CA . ILE A 1 114 ? -36.097 23.160 20.223 1.00 93.71 114 ILE A CA 1
ATOM 717 C C . ILE A 1 114 ? -36.601 24.284 21.126 1.00 92.75 114 ILE A C 1
ATOM 718 O O . ILE A 1 114 ? -37.690 24.824 20.882 1.00 94.28 114 ILE A O 1
ATOM 723 N N . PRO A 1 115 ? -35.860 24.665 22.170 1.00 92.03 115 PRO A N 1
ATOM 724 C CA . PRO A 1 115 ? -36.319 25.752 23.046 1.00 92.72 115 PRO A CA 1
ATOM 725 C C . PRO A 1 115 ? -36.565 27.036 22.268 1.00 95.73 115 PRO A C 1
ATOM 726 O O . PRO A 1 115 ? -35.971 27.274 21.213 1.00 87.85 115 PRO A O 1
ATOM 730 N N . GLU A 1 116 ? -37.429 27.887 22.827 1.00 98.48 116 GLU A N 1
ATOM 731 C CA . GLU A 1 116 ? -37.760 29.141 22.162 1.00 101.56 116 GLU A CA 1
ATOM 732 C C . GLU A 1 116 ? -36.548 30.062 22.025 1.00 99.88 116 GLU A C 1
ATOM 733 O O . GLU A 1 116 ? -36.458 30.798 21.035 1.00 100.45 116 GLU A O 1
ATOM 739 N N . ASP A 1 117 ? -35.594 30.019 22.970 1.00 94.77 117 ASP A N 1
ATOM 740 C CA . ASP A 1 117 ? -34.458 30.939 22.954 1.00 93.58 117 ASP A CA 1
ATOM 741 C C . ASP A 1 117 ? -33.328 30.370 22.111 1.00 86.94 117 ASP A C 1
ATOM 742 O O . ASP A 1 117 ? -32.229 30.933 22.078 1.00 84.98 117 ASP A O 1
ATOM 747 N N . VAL A 1 118 ? -33.579 29.261 21.418 1.00 85.39 118 VAL A N 1
ATOM 748 C CA . VAL A 1 118 ? -32.589 28.625 20.557 1.00 78.94 118 VAL A CA 1
ATOM 749 C C . VAL A 1 118 ? -33.054 28.747 19.112 1.00 73.87 118 VAL A C 1
ATOM 750 O O . VAL A 1 118 ? -34.213 28.453 18.798 1.00 76.81 118 VAL A O 1
ATOM 754 N N . GLU A 1 119 ? -32.155 29.169 18.230 1.00 73.81 119 GLU A N 1
ATOM 755 C CA . GLU A 1 119 ? -32.459 29.176 16.807 1.00 74.30 119 GLU A CA 1
ATOM 756 C C . GLU A 1 119 ? -31.538 28.215 16.068 1.00 68.06 119 GLU A C 1
ATOM 757 O O . GLU A 1 119 ? -30.338 28.126 16.352 1.00 65.48 119 GLU A O 1
ATOM 763 N N . ILE A 1 120 ? -32.122 27.473 15.142 1.00 68.91 120 ILE A N 1
ATOM 764 C CA . ILE A 1 120 ? -31.383 26.614 14.234 1.00 58.98 120 ILE A CA 1
ATOM 765 C C . ILE A 1 120 ? -31.056 27.418 12.982 1.00 61.50 120 ILE A C 1
ATOM 766 O O . ILE A 1 120 ? -31.937 28.061 12.406 1.00 63.73 120 ILE A O 1
ATOM 771 N N . ILE A 1 121 ? -29.794 27.390 12.561 1.00 52.98 121 ILE A N 1
ATOM 772 C CA . ILE A 1 121 ? -29.353 28.020 11.321 1.00 55.49 121 ILE A CA 1
ATOM 773 C C . ILE A 1 121 ? -28.856 26.907 10.417 1.00 52.95 121 ILE A C 1
ATOM 774 O O . ILE A 1 121 ? -27.795 26.323 10.677 1.00 51.37 121 ILE A O 1
ATOM 779 N N . TYR A 1 122 ? -29.607 26.608 9.361 1.00 47.85 122 TYR A N 1
ATOM 780 C CA . TYR A 1 122 ? -29.291 25.487 8.481 1.00 47.48 122 TYR A CA 1
ATOM 781 C C . TYR A 1 122 ? -28.533 26.021 7.271 1.00 49.67 122 TYR A C 1
ATOM 782 O O . TYR A 1 122 ? -29.069 26.829 6.502 1.00 48.14 122 TYR A O 1
ATOM 791 N N . ARG A 1 123 ? -27.286 25.590 7.116 1.00 41.50 123 ARG A N 1
ATOM 792 C CA . ARG A 1 123 ? -26.414 26.146 6.101 1.00 44.54 123 ARG A CA 1
ATOM 793 C C . ARG A 1 123 ? -26.405 25.255 4.858 1.00 46.32 123 ARG A C 1
ATOM 794 O O . ARG A 1 123 ? -27.070 24.211 4.789 1.00 40.08 123 ARG A O 1
ATOM 802 N N . GLU A 1 124 ? -25.646 25.717 3.822 1.00 42.68 124 GLU A N 1
ATOM 803 C CA . GLU A 1 124 ? -25.584 25.103 2.505 1.00 46.19 124 GLU A CA 1
ATOM 804 C C . GLU A 1 124 ? -24.538 23.998 2.474 1.00 40.30 124 GLU A C 1
ATOM 805 O O . GLU A 1 124 ? -23.564 24.045 3.218 1.00 38.93 124 GLU A O 1
ATOM 811 N N . PRO A 1 125 ? -24.702 23.005 1.606 1.00 41.37 125 PRO A N 1
ATOM 812 C CA . PRO A 1 125 ? -23.659 21.986 1.459 1.00 36.90 125 PRO A CA 1
ATOM 813 C C . PRO A 1 125 ? -22.418 22.549 0.770 1.00 40.30 125 PRO A C 1
ATOM 814 O O . PRO A 1 125 ? -22.321 23.750 0.484 1.00 39.00 125 PRO A O 1
ATOM 818 N N . ILE A 1 126 ? -21.467 21.667 0.497 1.00 36.07 126 ILE A N 1
ATOM 819 C CA . ILE A 1 126 ? -20.166 22.082 -0.027 1.00 38.39 126 ILE A CA 1
ATOM 820 C C . ILE A 1 126 ? -20.294 22.647 -1.439 1.00 40.78 126 ILE A C 1
ATOM 821 O O . ILE A 1 126 ? -19.821 23.755 -1.725 1.00 41.02 126 ILE A O 1
ATOM 826 N N . GLY A 1 127 ? -20.949 21.907 -2.347 1.00 36.20 127 GLY A N 1
ATOM 827 C CA . GLY A 1 127 ? -21.146 22.388 -3.705 1.00 39.23 127 GLY A CA 1
ATOM 828 C C . GLY A 1 127 ? -19.840 22.382 -4.494 1.00 39.41 127 GLY A C 1
ATOM 829 O O . GLY A 1 127 ? -18.813 21.858 -4.056 1.00 39.46 127 GLY A O 1
ATOM 830 N N . ALA A 1 128 ? -19.889 22.995 -5.677 1.00 40.63 128 ALA A N 1
ATOM 831 C CA . ALA A 1 128 ? -18.765 22.926 -6.614 1.00 43.69 128 ALA A CA 1
ATOM 832 C C . ALA A 1 128 ? -17.756 24.040 -6.327 1.00 45.54 128 ALA A C 1
ATOM 833 O O . ALA A 1 128 ? -17.426 24.863 -7.176 1.00 46.98 128 ALA A O 1
ATOM 835 N N . ASP A 1 129 ? -17.244 24.023 -5.101 1.00 45.34 129 ASP A N 1
ATOM 836 C CA . ASP A 1 129 ? -16.302 25.041 -4.650 1.00 46.10 129 ASP A CA 1
ATOM 837 C C . ASP A 1 129 ? -14.964 24.885 -5.371 1.00 46.41 129 ASP A C 1
ATOM 838 O O . ASP A 1 129 ? -14.498 23.766 -5.606 1.00 45.14 129 ASP A O 1
ATOM 843 N N . ASP A 1 130 ? -14.350 26.021 -5.732 1.00 48.13 130 ASP A N 1
ATOM 844 C CA . ASP A 1 130 ? -13.017 26.009 -6.348 1.00 50.11 130 ASP A CA 1
ATOM 845 C C . ASP A 1 130 ? -12.033 25.123 -5.574 1.00 49.47 130 ASP A C 1
ATOM 846 O O . ASP A 1 130 ? -11.152 24.482 -6.177 1.00 49.66 130 ASP A O 1
ATOM 851 N N . ARG A 1 131 ? -12.164 25.075 -4.240 1.00 44.90 131 ARG A N 1
ATOM 852 C CA . ARG A 1 131 ? -11.256 24.270 -3.423 1.00 46.03 131 ARG A CA 1
ATOM 853 C C . ARG A 1 131 ? -11.508 22.777 -3.610 1.00 43.45 131 ARG A C 1
ATOM 854 O O . ARG A 1 131 ? -10.583 21.970 -3.467 1.00 43.96 131 ARG A O 1
ATOM 862 N N . ILE A 1 132 ? -12.740 22.393 -3.951 1.00 42.17 132 ILE A N 1
ATOM 863 C CA . ILE A 1 132 ? -12.993 21.003 -4.314 1.00 41.31 132 ILE A CA 1
ATOM 864 C C . ILE A 1 132 ? -12.257 20.658 -5.600 1.00 38.69 132 ILE A C 1
ATOM 865 O O . ILE A 1 132 ? -11.714 19.559 -5.732 1.00 41.90 132 ILE A O 1
ATOM 870 N N . VAL A 1 133 ? -12.244 21.577 -6.571 1.00 38.02 133 VAL A N 1
ATOM 871 C CA . VAL A 1 133 ? -11.454 21.363 -7.784 1.00 40.47 133 VAL A CA 1
ATOM 872 C C . VAL A 1 133 ? -9.977 21.181 -7.430 1.00 43.09 133 VAL A C 1
ATOM 873 O O . VAL A 1 133 ? -9.301 20.286 -7.961 1.00 44.85 133 VAL A O 1
ATOM 877 N N . ASP A 1 134 ? -9.453 22.021 -6.531 1.00 44.56 134 ASP A N 1
ATOM 878 C CA . ASP A 1 134 ? -8.052 21.873 -6.101 1.00 46.07 134 ASP A CA 1
ATOM 879 C C . ASP A 1 134 ? -7.793 20.475 -5.525 1.00 47.00 134 ASP A C 1
ATOM 880 O O . ASP A 1 134 ? -6.802 19.808 -5.870 1.00 44.86 134 ASP A O 1
ATOM 885 N N . ILE A 1 135 ? -8.685 20.020 -4.632 1.00 42.65 135 ILE A N 1
ATOM 886 C CA . ILE A 1 135 ? -8.537 18.693 -4.028 1.00 44.19 135 ILE A CA 1
ATOM 887 C C . ILE A 1 135 ? -8.583 17.608 -5.096 1.00 43.81 135 ILE A C 1
ATOM 888 O O . ILE A 1 135 ? -7.789 16.661 -5.084 1.00 42.16 135 ILE A O 1
ATOM 893 N N . ILE A 1 136 ? -9.569 17.690 -5.983 1.00 36.97 136 ILE A N 1
ATOM 894 C CA . ILE A 1 136 ? -9.726 16.692 -7.033 1.00 39.29 136 ILE A CA 1
ATOM 895 C C . ILE A 1 136 ? -8.462 16.576 -7.863 1.00 39.87 136 ILE A C 1
ATOM 896 O O . ILE A 1 136 ? -8.058 15.474 -8.238 1.00 42.14 136 ILE A O 1
ATOM 901 N N . ILE A 1 137 ? -7.835 17.709 -8.200 1.00 39.91 137 ILE A N 1
ATOM 902 C CA . ILE A 1 137 ? -6.602 17.640 -8.993 1.00 44.99 137 ILE A CA 1
ATOM 903 C C . ILE A 1 137 ? -5.480 16.976 -8.197 1.00 47.95 137 ILE A C 1
ATOM 904 O O . ILE A 1 137 ? -4.721 16.139 -8.731 1.00 48.14 137 ILE A O 1
ATOM 909 N N . ASP A 1 138 ? -5.366 17.308 -6.906 1.00 48.10 138 ASP A N 1
ATOM 910 C CA . ASP A 1 138 ? -4.397 16.599 -6.064 1.00 47.66 138 ASP A CA 1
ATOM 911 C C . ASP A 1 138 ? -4.645 15.093 -6.093 1.00 50.44 138 ASP A C 1
ATOM 912 O O . ASP A 1 138 ? -3.720 14.303 -6.315 1.00 50.08 138 ASP A O 1
ATOM 917 N N . ARG A 1 139 ? -5.906 14.683 -5.882 1.00 45.68 139 ARG A N 1
ATOM 918 C CA . ARG A 1 139 ? -6.263 13.267 -5.908 1.00 46.89 139 ARG A CA 1
ATOM 919 C C . ARG A 1 139 ? -5.922 12.644 -7.255 1.00 45.78 139 ARG A C 1
ATOM 920 O O . ARG A 1 139 ? -5.416 11.519 -7.318 1.00 47.04 139 ARG A O 1
ATOM 928 N N . ALA A 1 140 ? -6.228 13.353 -8.346 1.00 43.56 140 ALA A N 1
ATOM 929 C CA . ALA A 1 140 ? -5.923 12.858 -9.682 1.00 47.56 140 ALA A CA 1
ATOM 930 C C . ALA A 1 140 ? -4.460 12.497 -9.785 1.00 51.21 140 ALA A C 1
ATOM 931 O O . ALA A 1 140 ? -4.099 11.517 -10.447 1.00 50.67 140 ALA A O 1
ATOM 933 N N . PHE A 1 141 ? -3.602 13.278 -9.125 1.00 51.70 141 PHE A N 1
ATOM 934 C CA . PHE A 1 141 ? -2.173 13.005 -9.133 1.00 57.66 141 PHE A CA 1
ATOM 935 C C . PHE A 1 141 ? -1.716 12.209 -7.921 1.00 57.21 141 PHE A C 1
ATOM 936 O O . PHE A 1 141 ? -0.521 12.182 -7.624 1.00 59.58 141 PHE A O 1
ATOM 944 N N . GLY A 1 142 ? -2.639 11.549 -7.227 1.00 53.99 142 GLY A N 1
ATOM 945 C CA . GLY A 1 142 ? -2.261 10.719 -6.101 1.00 58.03 142 GLY A CA 1
ATOM 946 C C . GLY A 1 142 ? -1.691 11.474 -4.926 1.00 61.90 142 GLY A C 1
ATOM 947 O O . GLY A 1 142 ? -0.933 10.897 -4.145 1.00 59.14 142 GLY A O 1
ATOM 948 N N . ARG A 1 143 ? -2.040 12.749 -4.776 1.00 62.19 143 ARG A N 1
ATOM 949 C CA . ARG A 1 143 ? -1.610 13.558 -3.637 1.00 61.43 143 ARG A CA 1
ATOM 950 C C . ARG A 1 143 ? -2.817 13.919 -2.787 1.00 59.09 143 ARG A C 1
ATOM 951 O O . ARG A 1 143 ? -3.965 13.512 -3.067 1.00 54.08 143 ARG A O 1
ATOM 960 N N . MET B 1 1 ? -3.344 11.729 -24.105 1.00 64.79 1 MET B N 1
ATOM 961 C CA . MET B 1 1 ? -3.043 10.336 -23.794 1.00 62.42 1 MET B CA 1
ATOM 962 C C . MET B 1 1 ? -3.582 9.950 -22.411 1.00 54.79 1 MET B C 1
ATOM 963 O O . MET B 1 1 ? -3.723 8.773 -22.117 1.00 61.45 1 MET B O 1
ATOM 968 N N . GLU B 1 2 ? -3.898 10.924 -21.566 1.00 54.36 2 GLU B N 1
ATOM 969 C CA . GLU B 1 2 ? -4.509 10.605 -20.281 1.00 55.01 2 GLU B CA 1
ATOM 970 C C . GLU B 1 2 ? -5.801 11.386 -20.098 1.00 53.73 2 GLU B C 1
ATOM 971 O O . GLU B 1 2 ? -5.935 12.538 -20.521 1.00 54.03 2 GLU B O 1
ATOM 977 N N . ALA B 1 3 ? -6.752 10.742 -19.454 1.00 48.11 3 ALA B 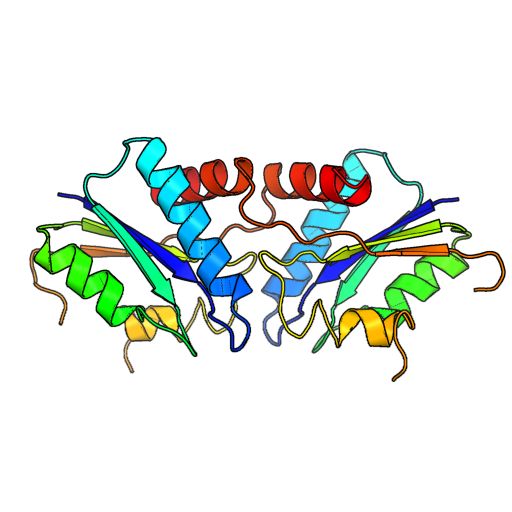N 1
ATOM 978 C CA . ALA B 1 3 ? -8.051 11.336 -19.216 1.00 48.67 3 ALA B CA 1
ATOM 979 C C . ALA B 1 3 ? -8.284 11.432 -17.718 1.00 48.20 3 ALA B C 1
ATOM 980 O O . ALA B 1 3 ? -7.761 10.624 -16.945 1.00 50.23 3 ALA B O 1
ATOM 982 N N . LEU B 1 4 ? -9.059 12.432 -17.314 1.00 42.48 4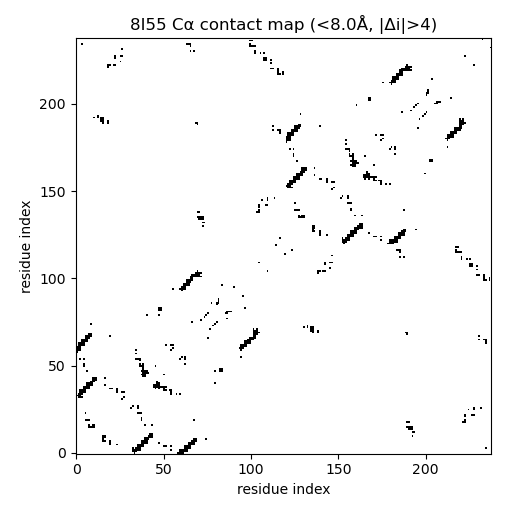 LEU B N 1
ATOM 983 C CA . LEU B 1 4 ? -9.599 12.506 -15.965 1.00 41.95 4 LEU B CA 1
ATOM 984 C C . LEU B 1 4 ? -11.087 12.168 -16.049 1.00 40.03 4 LEU B C 1
ATOM 985 O O . LEU B 1 4 ? -11.827 12.814 -16.797 1.00 38.95 4 LEU B O 1
ATOM 990 N N . VAL B 1 5 ? -11.514 11.143 -15.318 1.00 37.86 5 VAL B N 1
ATOM 991 C CA . VAL B 1 5 ? -12.924 10.751 -15.243 1.00 39.54 5 VAL B CA 1
ATOM 992 C C . VAL B 1 5 ? -13.359 10.996 -13.808 1.00 39.30 5 VAL B C 1
ATOM 993 O O . VAL B 1 5 ? -12.824 10.381 -12.878 1.00 37.84 5 VAL B O 1
ATOM 997 N N . LEU B 1 6 ? -14.279 11.938 -13.618 1.00 37.49 6 LEU B N 1
ATOM 998 C CA . LEU B 1 6 ? -14.822 12.219 -12.292 1.00 38.20 6 LEU B CA 1
ATOM 999 C C . LEU B 1 6 ? -16.077 11.380 -12.115 1.00 37.82 6 LEU B C 1
ATOM 1000 O O . LEU B 1 6 ? -16.992 11.456 -12.946 1.00 36.81 6 LEU B O 1
ATOM 1005 N N . VAL B 1 7 ? -16.131 10.572 -11.068 1.00 36.31 7 VAL B N 1
ATOM 1006 C CA . VAL B 1 7 ? -17.307 9.738 -10.868 1.00 38.80 7 VAL B CA 1
ATOM 1007 C C . VAL B 1 7 ? -18.006 10.167 -9.590 1.00 38.56 7 VAL B C 1
ATOM 1008 O O . VAL B 1 7 ? -17.370 10.413 -8.559 1.00 37.21 7 VAL B O 1
ATOM 1012 N N . GLY B 1 8 ? -19.334 10.239 -9.668 1.00 41.03 8 GLY B N 1
ATOM 1013 C CA . GLY B 1 8 ? -20.136 10.715 -8.569 1.00 41.87 8 GLY B CA 1
ATOM 1014 C C . GLY B 1 8 ? -21.278 9.757 -8.303 1.00 40.71 8 GLY B C 1
ATOM 1015 O O . GLY B 1 8 ? -21.516 8.810 -9.054 1.00 44.17 8 GLY B O 1
ATOM 1016 N N . HIS B 1 9 ? -21.972 10.019 -7.201 1.00 44.27 9 HIS B N 1
ATOM 1017 C CA . HIS B 1 9 ? -22.990 9.080 -6.756 1.00 49.60 9 HIS B CA 1
ATOM 1018 C C . HIS B 1 9 ? -24.163 9.042 -7.734 1.00 47.45 9 HIS B C 1
ATOM 1019 O O . HIS B 1 9 ? -24.628 7.960 -8.112 1.00 51.89 9 HIS B O 1
ATOM 1026 N N . GLY B 1 10 ? -24.611 10.199 -8.195 1.00 47.08 10 GLY B N 1
ATOM 1027 C CA . GLY B 1 10 ? -25.873 10.288 -8.909 1.00 47.87 10 GLY B CA 1
ATOM 1028 C C . GLY B 1 10 ? -27.055 10.365 -7.958 1.00 50.47 10 GLY B C 1
ATOM 1029 O O . GLY B 1 10 ? -26.975 10.006 -6.782 1.00 47.21 10 GLY B O 1
ATOM 1030 N N . SER B 1 11 ? -28.182 10.842 -8.486 1.00 47.23 11 SER B N 1
ATOM 1031 C CA . SER B 1 11 ? -29.326 11.115 -7.630 1.00 49.40 11 SER B CA 1
ATOM 1032 C C . SER B 1 11 ? -30.578 11.185 -8.494 1.00 49.40 11 SER B C 1
ATOM 1033 O O . SER B 1 11 ? -30.511 11.500 -9.686 1.00 49.41 11 SER B O 1
ATOM 1036 N N . ARG B 1 12 ? -31.721 10.914 -7.870 1.00 53.57 12 ARG B N 1
ATOM 1037 C CA . ARG B 1 12 ? -32.995 11.207 -8.515 1.00 55.99 12 ARG B CA 1
ATOM 1038 C C . ARG B 1 12 ? -33.249 12.706 -8.592 1.00 58.30 12 ARG B C 1
ATOM 1039 O O . ARG B 1 12 ? -34.015 13.156 -9.449 1.00 61.42 12 ARG B O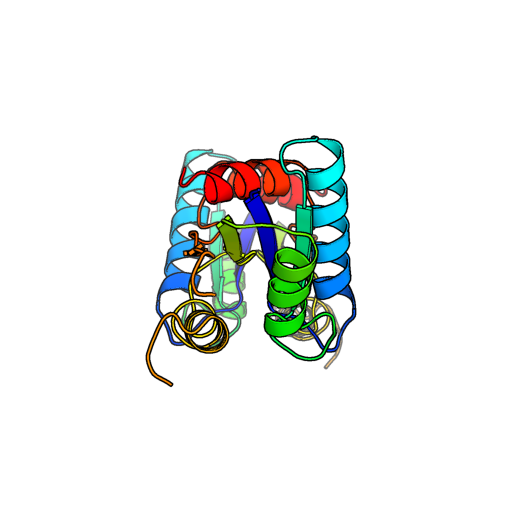 1
ATOM 1047 N N . LEU B 1 13 ? -32.638 13.484 -7.715 1.00 51.63 13 LEU B N 1
ATOM 1048 C CA . LEU B 1 13 ? -32.654 14.927 -7.847 1.00 51.94 13 LEU B CA 1
ATOM 1049 C C . LEU B 1 13 ? -31.545 15.341 -8.806 1.00 47.82 13 LEU B C 1
ATOM 1050 O O . LEU B 1 13 ? -30.630 14.564 -9.074 1.00 45.02 13 LEU B O 1
ATOM 1055 N N . PRO B 1 14 ? -31.596 16.538 -9.397 1.00 51.68 14 PRO B N 1
ATOM 1056 C CA . PRO B 1 14 ? -30.568 16.889 -10.393 1.00 45.90 14 PRO B CA 1
ATOM 1057 C C . PRO B 1 14 ? -29.276 17.444 -9.814 1.00 44.69 14 PRO B C 1
ATOM 1058 O O . PRO B 1 14 ? -28.310 17.605 -10.571 1.00 44.89 14 PRO B O 1
ATOM 1062 N N . TYR B 1 15 ? -29.204 17.697 -8.503 1.00 44.82 15 TYR B N 1
ATOM 1063 C CA . TYR B 1 15 ? -28.081 18.452 -7.943 1.00 41.77 15 TYR B CA 1
ATOM 1064 C C . TYR B 1 15 ? -26.767 17.685 -8.029 1.00 41.90 15 TYR B C 1
ATOM 1065 O O . TYR B 1 15 ? -25.706 18.293 -8.234 1.00 42.76 15 TYR B O 1
ATOM 1074 N N . SER B 1 16 ? -26.808 16.363 -7.860 1.00 38.66 16 SER B N 1
ATOM 1075 C CA . SER B 1 16 ? -25.574 15.576 -7.871 1.00 42.91 16 SER B CA 1
ATOM 1076 C C . SER B 1 16 ? -24.902 15.631 -9.240 1.00 41.79 16 SER B C 1
ATOM 1077 O O . SER B 1 16 ? -23.691 15.871 -9.347 1.00 36.66 16 SER B O 1
ATOM 1080 N N . LYS B 1 17 ? -25.680 15.469 -10.311 1.00 37.46 17 LYS B N 1
ATOM 1081 C CA . LYS B 1 17 ? -25.097 15.569 -11.648 1.00 45.05 17 LYS B CA 1
ATOM 1082 C C . LYS B 1 17 ? -24.657 16.998 -11.956 1.00 40.86 17 LYS B C 1
ATOM 1083 O O . LYS B 1 17 ? -23.586 17.221 -12.534 1.00 40.38 17 LYS B O 1
ATOM 1089 N N . GLU B 1 18 ? -25.496 17.973 -11.619 1.00 40.64 18 GLU B N 1
ATOM 1090 C CA . GLU B 1 18 ? -25.122 19.381 -11.765 1.00 46.56 18 GLU B CA 1
ATOM 1091 C C . GLU B 1 18 ? -23.786 19.686 -11.090 1.00 41.98 18 GLU B C 1
ATOM 1092 O O . GLU B 1 18 ? -22.961 20.424 -11.635 1.00 42.78 18 GLU B O 1
ATOM 1098 N N . LEU B 1 19 ? -23.560 19.128 -9.902 1.00 38.41 19 LEU B N 1
ATOM 1099 C CA . LEU B 1 19 ? -22.266 19.268 -9.230 1.00 38.63 19 LEU B CA 1
ATOM 1100 C C . LEU B 1 19 ? -21.127 18.724 -10.087 1.00 43.08 19 LEU B C 1
ATOM 1101 O O . LEU B 1 19 ? -20.080 19.366 -10.242 1.00 39.00 19 LEU B O 1
ATOM 1106 N N . LEU B 1 20 ? -21.290 17.510 -10.609 1.00 42.69 20 LEU B N 1
ATOM 1107 C CA . LEU B 1 20 ? -20.197 16.905 -11.363 1.00 39.48 20 LEU B CA 1
ATOM 1108 C C . LEU B 1 20 ? -19.925 17.661 -12.657 1.00 38.73 20 LEU B C 1
ATOM 1109 O O . LEU B 1 20 ? -18.765 17.837 -13.044 1.00 41.44 20 LEU B O 1
ATOM 1114 N N . VAL B 1 21 ? -20.979 18.105 -13.338 1.00 39.78 21 VAL B N 1
ATOM 1115 C CA . VAL B 1 21 ? -20.812 18.906 -14.550 1.00 41.70 21 VAL B CA 1
ATOM 1116 C C . VAL B 1 21 ? -20.035 20.176 -14.243 1.00 46.70 21 VAL B C 1
ATOM 1117 O O . VAL B 1 21 ? -19.112 20.551 -14.973 1.00 45.08 21 VAL B O 1
ATOM 1121 N N . LYS B 1 22 ? -20.397 20.861 -13.156 1.00 44.27 22 LYS B N 1
ATOM 1122 C CA . LYS B 1 22 ? -19.714 22.110 -12.821 1.00 48.17 22 LYS B CA 1
ATOM 1123 C C . LYS B 1 22 ? -18.250 21.871 -12.454 1.00 45.49 22 LYS B C 1
ATOM 1124 O O . LYS B 1 22 ? -17.366 22.628 -12.875 1.00 42.21 22 LYS B O 1
ATOM 1130 N N . LEU B 1 23 ? -17.976 20.830 -11.670 1.00 39.32 23 LEU B N 1
ATOM 1131 C CA . LEU B 1 23 ? -16.598 20.478 -11.338 1.00 41.12 23 LEU B CA 1
ATOM 1132 C C . LEU B 1 23 ? -15.787 20.177 -12.596 1.00 43.85 23 LEU B C 1
ATOM 1133 O O . LEU B 1 23 ? -14.642 20.634 -12.741 1.00 43.57 23 LEU B O 1
ATOM 1138 N N . ALA B 1 24 ? -16.357 19.387 -13.510 1.00 43.32 24 ALA B N 1
ATOM 1139 C CA . ALA B 1 24 ? -15.651 19.054 -14.747 1.00 44.15 24 ALA B CA 1
ATOM 1140 C C . ALA B 1 24 ? -15.382 20.304 -15.570 1.00 46.02 24 ALA B C 1
ATOM 1141 O O . ALA B 1 24 ? -14.306 20.454 -16.161 1.00 46.14 24 ALA B O 1
ATOM 1143 N N . GLU B 1 25 ? -16.361 21.207 -15.622 1.00 44.97 25 GLU B N 1
ATOM 1144 C CA . GLU B 1 25 ? -16.189 22.479 -16.312 1.00 47.20 25 GLU B CA 1
ATOM 1145 C C . GLU B 1 25 ? -15.016 23.255 -15.731 1.00 48.37 25 GLU B C 1
ATOM 1146 O O . GLU B 1 25 ? -14.178 23.782 -16.470 1.00 48.61 25 GLU B O 1
ATOM 1152 N N . LYS B 1 26 ? -14.924 23.310 -14.401 1.00 46.03 26 LYS B N 1
ATOM 1153 C CA . LYS B 1 26 ? -13.822 24.023 -13.761 1.00 47.21 26 LYS B CA 1
ATOM 1154 C C . LYS B 1 26 ? -12.483 23.332 -13.999 1.00 48.48 26 LYS B C 1
ATOM 1155 O O . LYS B 1 26 ? -11.460 24.008 -14.180 1.00 49.15 26 LYS B O 1
ATOM 1161 N N . VAL B 1 27 ? -12.451 21.994 -13.984 1.00 46.94 27 VAL B N 1
ATOM 1162 C CA . VAL B 1 27 ? -11.202 21.293 -14.297 1.00 45.27 27 VAL B CA 1
ATOM 1163 C C . VAL B 1 27 ? -10.761 21.599 -15.726 1.00 49.65 27 VAL B C 1
ATOM 1164 O O . VAL B 1 27 ? -9.573 21.829 -15.989 1.00 48.96 27 VAL B O 1
ATOM 1168 N N . LYS B 1 28 ? -11.706 21.581 -16.674 1.00 45.95 28 LYS B N 1
ATOM 1169 C CA . LYS B 1 28 ? -11.371 21.847 -18.070 1.00 51.76 28 LYS B CA 1
ATOM 1170 C C . LYS B 1 28 ? -10.777 23.236 -18.240 1.00 51.38 28 LYS B C 1
ATOM 1171 O O . LYS B 1 28 ? -9.877 23.439 -19.060 1.00 54.27 28 LYS B O 1
ATOM 1177 N N . GLU B 1 29 ? -11.284 24.214 -17.490 1.00 52.93 29 GLU B N 1
ATOM 1178 C CA . GLU B 1 29 ? -10.721 25.560 -17.547 1.00 59.17 29 GLU B CA 1
ATOM 1179 C C . GLU B 1 29 ? -9.285 25.619 -17.056 1.00 55.91 29 GLU B C 1
ATOM 1180 O O . GLU B 1 29 ? -8.575 26.563 -17.393 1.00 60.00 29 GLU B O 1
ATOM 1186 N N . ARG B 1 30 ? -8.823 24.638 -16.293 1.00 56.14 30 ARG B N 1
ATOM 1187 C CA . ARG B 1 30 ? -7.440 24.694 -15.841 1.00 57.77 30 ARG B CA 1
ATOM 1188 C C . ARG B 1 30 ? -6.455 24.119 -16.849 1.00 63.37 30 ARG B C 1
ATOM 1189 O O . ARG B 1 30 ? -5.240 24.285 -16.667 1.00 60.15 30 ARG B O 1
ATOM 1197 N N . ASN B 1 31 ? -6.952 23.453 -17.889 1.00 57.57 31 ASN B N 1
ATOM 1198 C CA . ASN B 1 31 ? -6.149 22.941 -18.995 1.00 61.34 31 ASN B CA 1
ATOM 1199 C C . ASN B 1 31 ? -4.982 22.086 -18.499 1.00 59.31 31 ASN B C 1
ATOM 1200 O O . ASN B 1 31 ? -3.815 22.332 -18.805 1.00 59.65 31 ASN B O 1
ATOM 1205 N N . LEU B 1 32 ? -5.331 21.059 -17.728 1.00 50.39 32 LEU B N 1
ATOM 1206 C CA . LEU B 1 32 ? -4.404 20.046 -17.233 1.00 52.35 32 LEU B CA 1
ATOM 1207 C C . LEU B 1 32 ? -4.506 18.708 -17.939 1.00 54.58 32 LEU B C 1
ATOM 1208 O O . LEU B 1 32 ? -3.511 17.983 -17.992 1.00 51.39 32 LEU B O 1
ATOM 1213 N N . PHE B 1 33 ? -5.680 18.363 -18.469 1.00 47.41 33 PHE B N 1
ATOM 1214 C CA . PHE B 1 33 ? -5.919 17.076 -19.095 1.00 49.16 33 PHE B CA 1
ATOM 1215 C C . PHE B 1 33 ? -6.487 17.284 -20.490 1.00 51.87 33 PHE B C 1
ATOM 1216 O O . PHE B 1 33 ? -7.322 18.173 -20.696 1.00 54.16 33 PHE B O 1
ATOM 1224 N N . PRO B 1 34 ? -6.040 16.497 -21.473 1.00 52.77 34 PRO B N 1
ATOM 1225 C CA . PRO B 1 34 ? -6.653 16.570 -22.802 1.00 54.20 34 PRO B CA 1
ATOM 1226 C C . PRO B 1 34 ? -8.088 16.065 -22.833 1.00 55.89 34 PRO B C 1
ATOM 1227 O O . PRO B 1 34 ? -8.837 16.446 -23.742 1.00 57.85 34 PRO B O 1
ATOM 1231 N N . ILE B 1 35 ? -8.490 15.207 -21.897 1.00 49.01 35 ILE B N 1
ATOM 1232 C CA . ILE B 1 35 ? -9.823 14.604 -21.899 1.00 46.51 35 ILE B CA 1
ATOM 1233 C C . ILE B 1 35 ? -10.358 14.635 -20.475 1.00 44.71 35 ILE B C 1
ATOM 1234 O O . ILE B 1 35 ? -9.680 14.193 -19.542 1.00 42.53 35 ILE B O 1
ATOM 1239 N N . VAL B 1 36 ? -11.566 15.160 -20.300 1.00 41.38 36 VAL B N 1
ATOM 1240 C CA . VAL B 1 36 ? -12.221 15.184 -18.994 1.00 42.56 36 VAL B CA 1
ATOM 1241 C C . VAL B 1 36 ? -13.659 14.734 -19.201 1.00 44.58 36 VAL B C 1
ATOM 1242 O O . VAL B 1 36 ? -14.344 15.263 -20.080 1.00 44.41 36 VAL B O 1
ATOM 1246 N N . GLU B 1 37 ? -14.107 13.760 -18.407 1.00 40.94 37 GLU B N 1
ATOM 1247 C CA . GLU B 1 37 ? -15.456 13.207 -18.515 1.00 42.56 37 GLU B CA 1
ATOM 1248 C C . GLU B 1 37 ? -16.026 12.954 -17.129 1.00 41.14 37 GLU B C 1
ATOM 1249 O O . GLU B 1 37 ? -15.287 12.774 -16.162 1.00 38.61 37 GLU B O 1
ATOM 1255 N N . ILE B 1 38 ? -17.360 12.915 -17.042 1.00 40.51 38 ILE B N 1
ATOM 1256 C CA . ILE B 1 38 ? -18.033 12.604 -15.784 1.00 39.75 38 ILE B CA 1
ATOM 1257 C C . ILE B 1 38 ? -18.839 11.327 -15.979 1.00 44.35 38 ILE B C 1
ATOM 1258 O O . ILE B 1 38 ? -19.299 11.023 -17.085 1.00 41.60 38 ILE B O 1
ATOM 1263 N N . GLY B 1 39 ? -18.995 10.572 -14.903 1.00 38.96 39 GLY B N 1
ATOM 1264 C CA . GLY B 1 39 ? -19.917 9.449 -14.899 1.00 41.99 39 GLY B CA 1
ATOM 1265 C C . GLY B 1 39 ? -20.611 9.363 -13.558 1.00 44.64 39 GLY B C 1
ATOM 1266 O O . GLY B 1 39 ? -20.043 9.712 -12.514 1.00 40.79 39 GLY B O 1
ATOM 1267 N N . LEU B 1 40 ? -21.854 8.887 -13.582 1.00 42.45 40 LEU B N 1
ATOM 1268 C CA . LEU B 1 40 ? -22.650 8.884 -12.365 1.00 44.49 40 LEU B CA 1
ATOM 1269 C C . LEU B 1 40 ? -22.950 7.429 -12.049 1.00 48.77 40 LEU B C 1
ATOM 1270 O O . LEU B 1 40 ? -23.346 6.671 -12.942 1.00 45.52 40 LEU B O 1
ATOM 1275 N N . MET B 1 41 ? -22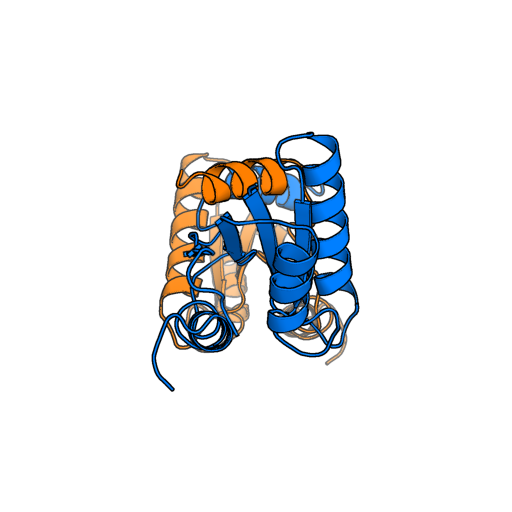.771 7.036 -10.788 1.00 45.59 41 MET B N 1
ATOM 1276 C CA . MET B 1 41 ? -22.974 5.639 -10.447 1.00 48.10 41 MET B CA 1
ATOM 1277 C C . MET B 1 41 ? -24.409 5.197 -10.750 1.00 59.45 41 MET B C 1
ATOM 1278 O O . MET B 1 41 ? -24.631 4.129 -11.334 1.00 56.03 41 MET B O 1
ATOM 1283 N N . GLU B 1 42 ? -25.400 6.013 -10.399 1.00 52.58 42 GLU B N 1
ATOM 1284 C CA . GLU B 1 42 ? -26.771 5.579 -10.613 1.00 58.43 42 GLU B CA 1
ATOM 1285 C C . GLU B 1 42 ? -27.700 6.744 -10.942 1.00 56.25 42 GLU B C 1
ATOM 1286 O O . GLU B 1 42 ? -27.327 7.926 -10.882 1.00 54.14 42 GLU B O 1
ATOM 1292 N N . PHE B 1 43 ? -28.898 6.355 -11.376 1.00 54.70 43 PHE B N 1
ATOM 1293 C CA . PHE B 1 43 ? -30.063 7.199 -11.623 1.00 60.81 43 PHE B CA 1
ATOM 1294 C C . PHE B 1 43 ? -29.923 8.072 -12.859 1.00 61.52 43 PHE B C 1
ATOM 1295 O O . PHE B 1 43 ? -30.896 8.611 -13.362 1.00 70.54 43 PHE B O 1
ATOM 1303 N N . SER B 1 44 ? -28.730 8.265 -13.369 1.00 60.13 44 SER B N 1
ATOM 1304 C CA . SER B 1 44 ? -28.619 9.316 -14.356 1.00 64.09 44 SER B CA 1
ATOM 1305 C C . SER B 1 44 ? -27.423 9.020 -15.213 1.00 60.17 44 SER B C 1
ATOM 1306 O O . SER B 1 44 ? -26.572 8.192 -14.863 1.00 60.87 44 SER B O 1
ATOM 1309 N N . GLU B 1 45 ? -27.369 9.697 -16.363 1.00 65.50 45 GLU B N 1
ATOM 1310 C CA . GLU B 1 45 ? -26.334 9.545 -17.364 1.00 60.91 45 GLU B CA 1
ATOM 1311 C C . GLU B 1 45 ? -25.479 10.805 -17.451 1.00 57.57 45 GLU B C 1
ATOM 1312 O O . GLU B 1 45 ? -25.896 11.881 -17.016 1.00 63.32 45 GLU B O 1
ATOM 1318 N N . PRO B 1 46 ? -24.247 10.705 -17.962 1.00 53.23 46 PRO B N 1
ATOM 1319 C CA . PRO B 1 46 ? -23.475 9.539 -18.405 1.00 55.63 46 PRO B CA 1
ATOM 1320 C C . PRO B 1 46 ? -23.267 8.545 -17.262 1.00 51.09 46 PRO B C 1
ATOM 1321 O O . PRO B 1 46 ? -23.114 8.987 -16.120 1.00 46.01 46 PRO B 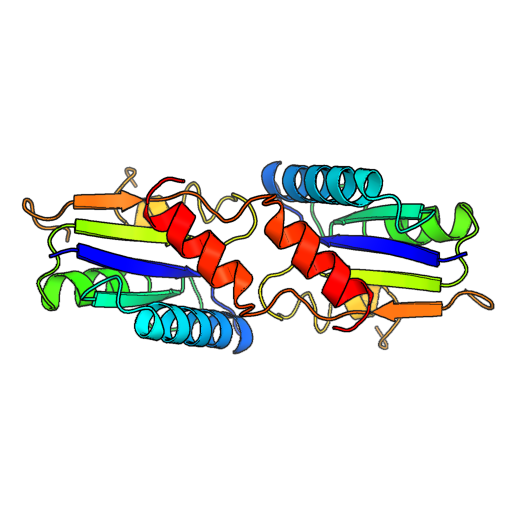O 1
ATOM 1325 N N . THR B 1 47 ? -23.270 7.243 -17.547 1.00 52.03 47 THR B N 1
ATOM 1326 C CA . THR B 1 47 ? -22.917 6.295 -16.505 1.00 50.27 47 THR B CA 1
ATOM 1327 C C . THR B 1 47 ? -21.401 6.245 -16.398 1.00 50.58 47 THR B C 1
ATOM 1328 O O . THR B 1 47 ? -20.679 6.831 -17.209 1.00 47.98 47 THR B O 1
ATOM 1332 N N . ILE B 1 48 ? -20.908 5.506 -15.410 1.00 45.55 48 ILE B N 1
ATOM 1333 C CA . ILE B 1 48 ? -19.463 5.328 -15.287 1.00 46.76 48 ILE B CA 1
ATOM 1334 C C . ILE B 1 48 ? -18.894 4.540 -16.465 1.00 50.56 48 ILE B C 1
ATOM 1335 O O . ILE B 1 48 ? -17.904 4.993 -17.060 1.00 49.81 48 ILE B O 1
ATOM 1340 N N . PRO B 1 49 ? -19.460 3.395 -16.866 1.00 51.48 49 PRO B N 1
ATOM 1341 C CA . PRO B 1 49 ? -18.943 2.733 -18.077 1.00 51.85 49 PRO B CA 1
ATOM 1342 C C . PRO B 1 49 ? -18.951 3.625 -19.312 1.00 52.75 49 PRO B C 1
ATOM 1343 O O . PRO B 1 49 ? -17.984 3.608 -20.083 1.00 56.17 49 PRO B O 1
ATOM 1347 N N . GLN B 1 50 ? -20.015 4.406 -19.519 1.00 52.91 50 GLN B N 1
ATOM 1348 C CA . GLN B 1 50 ? -20.048 5.325 -20.652 1.00 53.70 50 GLN B CA 1
ATOM 1349 C C . GLN B 1 50 ? -18.931 6.358 -20.564 1.00 54.75 50 GLN B C 1
ATOM 1350 O O . GLN B 1 50 ? -18.295 6.672 -21.574 1.00 53.10 50 GLN B O 1
ATOM 1356 N N . ALA B 1 51 ? -18.677 6.892 -19.363 1.00 47.85 51 ALA B N 1
ATOM 1357 C CA . ALA B 1 51 ? -17.619 7.883 -19.206 1.00 48.93 51 ALA B CA 1
ATOM 1358 C C . ALA B 1 51 ? -16.260 7.295 -19.572 1.00 50.32 51 ALA B C 1
ATOM 1359 O O . ALA B 1 51 ? -15.475 7.919 -20.290 1.00 47.59 51 ALA B O 1
ATOM 1361 N N . VAL B 1 52 ? -15.973 6.081 -19.107 1.00 48.09 52 VAL B N 1
ATOM 1362 C CA . VAL B 1 52 ? -14.679 5.480 -19.413 1.00 49.74 52 VAL B CA 1
ATOM 1363 C C . VAL B 1 52 ? -14.572 5.172 -20.905 1.00 53.20 52 VAL B C 1
ATOM 1364 O O . VAL B 1 52 ? -13.514 5.372 -21.517 1.00 53.35 52 VAL B O 1
ATOM 1368 N N . LYS B 1 53 ? -15.668 4.704 -21.516 1.00 50.42 53 LYS B N 1
ATOM 1369 C CA . LYS B 1 53 ? -15.655 4.408 -22.946 1.00 55.00 53 LYS B CA 1
ATOM 1370 C C . LYS B 1 53 ? -15.432 5.666 -23.781 1.00 57.31 53 LYS B C 1
ATOM 1371 O O . LYS B 1 53 ? -14.670 5.638 -24.752 1.00 58.61 53 LYS B O 1
ATOM 1377 N N . LYS B 1 54 ? -16.115 6.767 -23.442 1.00 52.29 54 LYS B N 1
ATOM 1378 C CA . LYS B 1 54 ? -15.859 8.043 -24.107 1.00 52.55 54 LYS B CA 1
ATOM 1379 C C . LYS B 1 54 ? -14.378 8.406 -24.053 1.00 52.29 54 LYS B C 1
ATOM 1380 O O . LYS B 1 54 ? -13.768 8.740 -25.078 1.00 53.62 54 LYS B O 1
ATOM 1386 N N . ALA B 1 55 ? -13.787 8.354 -22.855 1.00 48.10 55 ALA B N 1
ATOM 1387 C CA . ALA B 1 55 ? -12.366 8.665 -22.709 1.00 49.95 55 ALA B CA 1
ATOM 1388 C C . ALA B 1 55 ? -11.515 7.786 -23.613 1.00 54.82 55 ALA B C 1
ATOM 1389 O O . ALA B 1 55 ? -10.652 8.283 -24.343 1.00 58.90 55 ALA B O 1
ATOM 1391 N N . ILE B 1 56 ? -11.752 6.473 -23.593 1.00 56.75 56 ILE B N 1
ATOM 1392 C CA . ILE B 1 56 ? -10.977 5.580 -24.452 1.00 58.10 56 ILE B CA 1
ATOM 1393 C C . ILE B 1 56 ? -11.196 5.936 -25.912 1.00 63.01 56 ILE B C 1
ATOM 1394 O O . ILE B 1 56 ? -10.243 6.053 -26.694 1.00 61.13 56 ILE B O 1
ATOM 1399 N N . GLU B 1 57 ? -12.457 6.114 -26.304 1.00 61.55 57 GLU B N 1
ATOM 1400 C CA . GLU B 1 57 ? -12.734 6.418 -27.699 1.00 66.13 57 GLU B CA 1
ATOM 1401 C C . GLU B 1 57 ? -12.102 7.736 -28.121 1.00 62.63 57 GLU B C 1
ATOM 1402 O O . GLU B 1 57 ? -11.808 7.922 -29.302 1.00 61.92 57 GLU B O 1
ATOM 1408 N N . GLN B 1 58 ? -11.858 8.645 -27.184 1.00 60.75 58 GLN B N 1
ATOM 1409 C CA . GLN B 1 58 ? -11.174 9.872 -27.553 1.00 64.06 58 GLN B CA 1
ATOM 1410 C C . GLN B 1 58 ? -9.658 9.702 -27.646 1.00 64.89 58 GLN B C 1
ATOM 1411 O O . GLN B 1 58 ? -8.967 10.664 -27.989 1.00 62.35 58 GLN B O 1
ATOM 1417 N N . GLY B 1 59 ? -9.134 8.509 -27.367 1.00 60.24 59 GLY B N 1
ATOM 1418 C CA . GLY B 1 59 ? -7.723 8.215 -27.512 1.00 61.39 59 GLY B CA 1
ATOM 1419 C C . GLY B 1 59 ? -6.936 8.125 -26.220 1.00 63.25 59 GLY B C 1
ATOM 1420 O O . GLY B 1 59 ? -5.721 7.922 -26.272 1.00 58.68 59 GLY B O 1
ATOM 1421 N N . ALA B 1 60 ? -7.574 8.269 -25.065 1.00 59.39 60 ALA B N 1
ATOM 1422 C CA . ALA B 1 60 ? -6.822 8.220 -23.821 1.00 60.90 60 ALA B CA 1
ATOM 1423 C C . ALA B 1 60 ? -6.264 6.823 -23.600 1.00 62.56 60 ALA B C 1
ATOM 1424 O O . ALA B 1 60 ? -6.963 5.827 -23.798 1.00 60.86 60 ALA B O 1
ATOM 1426 N N . LYS B 1 61 ? -4.994 6.750 -23.194 1.00 61.33 61 LYS B N 1
ATOM 1427 C CA . LYS B 1 61 ? -4.377 5.477 -22.843 1.00 66.10 61 LYS B CA 1
ATOM 1428 C C . LYS B 1 61 ? -4.254 5.281 -21.340 1.00 63.38 61 LYS B C 1
ATOM 1429 O O . LYS B 1 61 ? -4.072 4.147 -20.887 1.00 68.42 61 LYS B O 1
ATOM 1435 N N . ARG B 1 62 ? -4.362 6.348 -20.559 1.00 59.62 62 ARG B N 1
ATOM 1436 C CA . ARG B 1 62 ? -4.347 6.249 -19.110 1.00 62.73 62 ARG B CA 1
ATOM 1437 C C . ARG B 1 62 ? -5.568 6.977 -18.578 1.00 56.14 62 ARG B C 1
ATOM 1438 O O . ARG B 1 62 ? -5.723 8.180 -18.808 1.00 55.46 62 ARG B O 1
ATOM 1446 N N . ILE B 1 63 ? -6.421 6.264 -17.855 1.00 54.90 63 ILE B N 1
ATOM 1447 C CA . ILE B 1 63 ? -7.691 6.811 -17.391 1.00 51.93 63 ILE B CA 1
ATOM 1448 C C . ILE B 1 63 ? -7.597 6.988 -15.883 1.00 50.01 63 ILE B C 1
ATOM 1449 O O . ILE B 1 63 ? -7.613 6.004 -15.131 1.00 50.04 63 ILE B O 1
ATOM 1454 N N . ILE B 1 64 ? -7.504 8.239 -15.442 1.00 44.80 64 ILE B N 1
ATOM 1455 C CA . ILE B 1 64 ? -7.466 8.569 -14.024 1.00 44.58 64 ILE B CA 1
ATOM 1456 C C . ILE B 1 64 ? -8.904 8.759 -13.561 1.00 41.67 64 ILE B C 1
ATOM 1457 O O . ILE B 1 64 ? -9.594 9.681 -14.016 1.00 42.06 64 ILE B O 1
ATOM 1462 N N . VAL B 1 65 ? -9.364 7.870 -12.681 1.00 41.05 65 VAL B N 1
ATOM 1463 C CA . VAL B 1 65 ? -10.727 7.906 -12.152 1.00 37.21 65 VAL B CA 1
ATOM 1464 C C . VAL B 1 65 ? -10.662 8.447 -10.731 1.00 40.00 65 VAL B C 1
ATOM 1465 O O . VAL B 1 65 ? -10.085 7.802 -9.841 1.00 41.14 65 VAL B O 1
ATOM 1469 N N . VAL B 1 66 ? -11.277 9.603 -10.510 1.00 35.85 66 VAL B N 1
ATOM 1470 C CA . VAL B 1 66 ? -11.321 10.235 -9.194 1.00 32.80 66 VAL B CA 1
ATOM 1471 C C . VAL B 1 66 ? -12.745 10.111 -8.660 1.00 36.36 66 VAL B C 1
ATOM 1472 O O . VAL B 1 66 ? -13.685 10.606 -9.292 1.00 35.62 66 VAL B O 1
ATOM 1476 N N . PRO B 1 67 ? -12.949 9.445 -7.553 1.00 36.75 67 PRO B N 1
ATOM 1477 C CA . PRO B 1 67 ? -14.291 9.359 -6.961 1.00 35.04 67 PRO B CA 1
ATOM 1478 C C . PRO B 1 67 ? -14.591 10.651 -6.219 1.00 35.55 67 PRO B C 1
ATOM 1479 O O . PRO B 1 67 ? -13.956 10.971 -5.209 1.00 32.85 67 PRO B O 1
ATOM 1483 N N . VAL B 1 68 ? -15.545 11.415 -6.740 1.00 34.42 68 VAL B N 1
ATOM 1484 C CA . VAL B 1 68 ? -15.983 12.661 -6.103 1.00 34.08 68 VAL B CA 1
ATOM 1485 C C . VAL B 1 68 ? -16.962 12.295 -4.986 1.00 34.46 68 VAL B C 1
ATOM 1486 O O . VAL B 1 68 ? -18.189 12.436 -5.112 1.00 31.90 68 VAL B O 1
ATOM 1490 N N . PHE B 1 69 ? -16.403 11.787 -3.900 1.00 31.60 69 PHE B N 1
ATOM 1491 C CA . PHE B 1 69 ? -17.100 11.362 -2.701 1.00 31.99 69 PHE B CA 1
ATOM 1492 C C . PHE B 1 69 ? -16.310 11.923 -1.528 1.00 35.52 69 PHE B C 1
ATOM 1493 O O . PHE B 1 69 ? -15.085 12.018 -1.597 1.00 33.41 69 PHE B O 1
ATOM 1501 N N . LEU B 1 70 ? -16.992 12.265 -0.440 1.00 34.39 70 LEU B N 1
ATOM 1502 C CA . LEU B 1 70 ? -16.265 12.763 0.724 1.00 35.41 70 LEU B CA 1
ATOM 1503 C C . 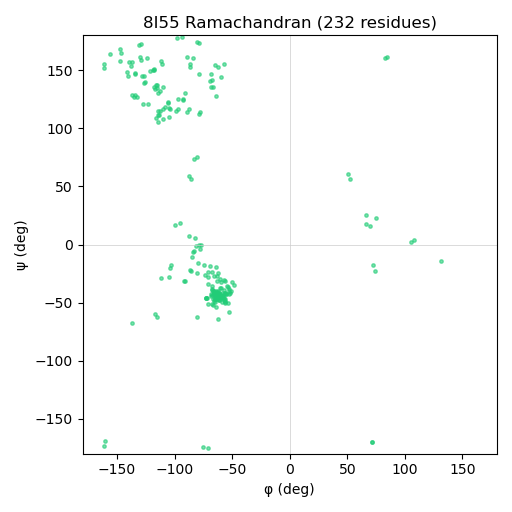LEU B 1 70 ? -15.518 11.631 1.429 1.00 37.42 70 LEU B C 1
ATOM 1504 O O . LEU B 1 70 ? -14.355 11.783 1.801 1.00 36.75 70 LEU B O 1
ATOM 1509 N N . ALA B 1 71 ? -16.171 10.499 1.642 1.00 35.96 71 ALA B N 1
ATOM 1510 C CA . ALA B 1 71 ? -15.555 9.395 2.376 1.00 39.90 71 ALA B CA 1
ATOM 1511 C C . ALA B 1 71 ? -15.710 8.118 1.573 1.00 41.89 71 ALA B C 1
ATOM 1512 O O . ALA B 1 71 ? -16.570 8.017 0.695 1.00 39.37 71 ALA B O 1
ATOM 1514 N N . HIS B 1 72 ? -14.890 7.124 1.890 1.00 38.90 72 HIS B N 1
ATOM 1515 C CA . HIS B 1 72 ? -15.125 5.828 1.284 1.00 41.62 72 HIS B CA 1
ATOM 1516 C C . HIS B 1 72 ? -16.459 5.283 1.777 1.00 42.26 72 HIS B C 1
ATOM 1517 O O . HIS B 1 72 ? -16.918 5.619 2.870 1.00 38.69 72 HIS B O 1
ATOM 1524 N N . GLY B 1 73 ? -17.058 4.415 0.970 1.00 40.78 73 GLY B N 1
ATOM 1525 C CA . GLY B 1 73 ? -18.214 3.634 1.353 1.00 43.78 73 GLY B CA 1
ATOM 1526 C C . GLY B 1 73 ? -18.326 2.453 0.412 1.00 45.74 73 GLY B C 1
ATOM 1527 O O . GLY B 1 73 ? -17.431 2.198 -0.397 1.00 46.47 73 GLY B O 1
ATOM 1528 N N . ILE B 1 74 ? -19.461 1.755 0.484 1.00 45.37 74 ILE B N 1
ATOM 1529 C CA . ILE B 1 74 ? -19.611 0.560 -0.346 1.00 49.06 74 ILE B CA 1
ATOM 1530 C C . ILE B 1 74 ? -19.504 0.927 -1.821 1.00 49.09 74 ILE B C 1
ATOM 1531 O O . ILE B 1 74 ? -19.005 0.140 -2.635 1.00 49.89 74 ILE B O 1
ATOM 1536 N N . HIS B 1 75 ? -19.906 2.148 -2.178 1.00 46.79 75 HIS B N 1
ATOM 1537 C CA A HIS B 1 75 ? -19.830 2.540 -3.576 0.51 50.75 75 HIS B CA 1
ATOM 1538 C CA B HIS B 1 75 ? -19.826 2.614 -3.558 0.49 51.09 75 HIS B CA 1
ATOM 1539 C C . HIS B 1 75 ? -18.385 2.671 -4.042 1.00 48.52 75 HIS B C 1
ATOM 1540 O O . HIS B 1 75 ? -18.062 2.247 -5.156 1.00 49.09 75 HIS B O 1
ATOM 1553 N N . THR B 1 76 ? -17.496 3.207 -3.212 1.00 46.41 76 THR B N 1
ATOM 1554 C CA . THR B 1 76 ? -16.121 3.372 -3.661 1.00 46.58 76 THR B CA 1
ATOM 1555 C C . THR B 1 76 ? -15.277 2.128 -3.454 1.00 46.17 76 THR B C 1
ATOM 1556 O O . THR B 1 76 ? -14.265 1.977 -4.139 1.00 47.13 76 THR B O 1
ATOM 1560 N N . THR B 1 77 ? -15.650 1.245 -2.525 1.00 44.96 77 THR B N 1
ATOM 1561 C CA . THR B 1 77 ? -14.871 0.028 -2.303 1.00 47.03 77 THR B CA 1
ATOM 1562 C C . THR B 1 77 ? -15.349 -1.152 -3.140 1.00 53.12 77 THR B C 1
ATOM 1563 O O . THR B 1 77 ? -14.536 -2.011 -3.497 1.00 56.62 77 THR B O 1
ATOM 1567 N N . ARG B 1 78 ? -16.647 -1.234 -3.438 1.00 52.23 78 ARG B N 1
ATOM 1568 C CA . ARG B 1 78 ? -17.208 -2.347 -4.198 1.00 53.10 78 ARG B CA 1
ATOM 1569 C C . ARG B 1 78 ? -17.763 -1.911 -5.547 1.00 58.38 78 ARG B C 1
ATOM 1570 O O . ARG B 1 78 ? -17.269 -2.357 -6.588 1.00 56.41 78 ARG B O 1
ATOM 1578 N N . ASP B 1 79 ? -18.778 -1.047 -5.558 1.00 55.06 79 ASP B N 1
ATOM 1579 C CA . ASP B 1 79 ? -19.574 -0.847 -6.766 1.00 57.43 79 ASP B CA 1
ATOM 1580 C C . ASP B 1 79 ? -18.746 -0.233 -7.887 1.00 58.39 79 ASP B C 1
ATOM 1581 O O . ASP B 1 79 ? -18.784 -0.707 -9.029 1.00 56.41 79 ASP B O 1
ATOM 1586 N N . ILE B 1 80 ? -17.979 0.809 -7.587 1.00 52.30 80 ILE B N 1
ATOM 1587 C CA . ILE B 1 80 ? -17.210 1.483 -8.631 1.00 51.43 80 ILE B CA 1
ATOM 1588 C C . ILE B 1 80 ? -16.036 0.604 -9.066 1.00 56.62 80 ILE B C 1
ATOM 1589 O O . ILE B 1 80 ? -15.822 0.434 -10.280 1.00 53.80 80 ILE B O 1
ATOM 1594 N N . PRO B 1 81 ? -15.265 0.002 -8.149 1.00 53.47 81 PRO B N 1
ATOM 1595 C CA . PRO B 1 81 ? -14.214 -0.921 -8.609 1.00 56.74 81 PRO B CA 1
ATOM 1596 C C . PRO B 1 81 ? -14.742 -2.056 -9.478 1.00 60.95 81 PRO B C 1
ATOM 1597 O O . PRO B 1 81 ? -14.033 -2.509 -10.382 1.00 59.81 81 PRO B O 1
ATOM 1601 N N . ARG B 1 82 ? -15.974 -2.510 -9.243 1.00 58.77 82 ARG B N 1
ATOM 1602 C CA . ARG B 1 82 ? -16.553 -3.569 -10.064 1.00 63.95 82 ARG B CA 1
ATOM 1603 C C . ARG B 1 82 ? -16.874 -3.062 -11.459 1.00 60.37 82 ARG B C 1
ATOM 1604 O O . ARG B 1 82 ? -16.479 -3.680 -12.454 1.00 61.78 82 ARG B O 1
ATOM 1612 N N . LEU B 1 83 ? -17.594 -1.938 -11.548 1.00 60.80 83 LEU B N 1
ATOM 1613 C CA . LEU B 1 83 ? -17.871 -1.327 -12.847 1.00 61.57 83 LEU B CA 1
ATOM 1614 C C . LEU B 1 83 ? -16.590 -1.097 -13.642 1.00 64.64 83 LEU B C 1
ATOM 1615 O O . LEU B 1 83 ? -16.554 -1.329 -14.856 1.00 67.12 83 LEU B O 1
ATOM 1620 N N . LEU B 1 84 ? -15.520 -0.671 -12.973 1.00 63.96 84 LEU B N 1
ATOM 1621 C CA . LEU B 1 84 ? -14.235 -0.457 -13.624 1.00 56.00 84 LEU B CA 1
ATOM 1622 C C . LEU B 1 84 ? -13.483 -1.748 -13.891 1.00 62.55 84 LEU B C 1
ATOM 1623 O O . LEU B 1 84 ? -12.372 -1.698 -14.434 1.00 61.65 84 LEU B O 1
ATOM 1628 N N . GLY B 1 85 ? -14.041 -2.895 -13.512 1.00 65.28 85 GLY B N 1
ATOM 1629 C CA . GLY B 1 85 ? -13.349 -4.155 -13.714 1.00 61.36 85 GLY B CA 1
ATOM 1630 C C . GLY B 1 85 ? -12.088 -4.329 -12.897 1.00 61.61 85 GLY B C 1
ATOM 1631 O O . GLY B 1 85 ? -11.278 -5.194 -13.210 1.00 62.41 85 GLY B O 1
ATOM 1632 N N . LEU B 1 86 ? -11.915 -3.537 -11.840 1.00 58.07 86 LEU B N 1
ATOM 1633 C CA . LEU B 1 86 ? -10.730 -3.630 -10.990 1.00 60.61 86 LEU B CA 1
ATOM 1634 C C . LEU B 1 86 ? -10.794 -4.789 -9.972 1.00 63.67 86 LEU B C 1
ATOM 1635 O O . LEU B 1 86 ? -9.755 -5.157 -9.405 1.00 66.75 86 LEU B O 1
ATOM 1640 N N . ILE B 1 87 ? -11.973 -5.347 -9.733 1.00 63.60 87 ILE B N 1
ATOM 1641 C CA . ILE B 1 87 ? -12.138 -6.491 -8.848 1.00 72.40 87 ILE B CA 1
ATOM 1642 C C . ILE B 1 87 ? -13.121 -7.441 -9.518 1.00 77.38 87 ILE B C 1
ATOM 1643 O O . ILE B 1 87 ? -13.982 -7.030 -10.306 1.00 74.91 87 ILE B O 1
ATOM 1648 N N . GLU B 1 88 ? -12.999 -8.726 -9.194 1.00 80.46 88 GLU B N 1
ATOM 1649 C CA . GLU B 1 88 ? -13.889 -9.731 -9.757 1.00 90.35 88 GLU B CA 1
ATOM 1650 C C . GLU B 1 88 ? -15.335 -9.496 -9.322 1.00 101.07 88 GLU B C 1
ATOM 1651 O O . GLU B 1 88 ? -15.634 -9.340 -8.130 1.00 100.15 88 GLU B O 1
ATOM 1657 N N . ASP B 1 89 ? -16.229 -9.447 -10.308 1.00 110.61 89 ASP B N 1
ATOM 1658 C CA . ASP B 1 89 ? -17.658 -9.315 -10.084 1.00 108.03 89 ASP B CA 1
ATOM 1659 C C . ASP B 1 89 ? -18.299 -10.658 -9.728 1.00 115.18 89 ASP B C 1
ATOM 1660 O O . ASP B 1 89 ? -19.108 -10.744 -8.801 1.00 115.71 89 ASP B O 1
ATOM 1665 N N . PRO B 1 115 ? -8.810 -1.524 -23.884 1.00 98.85 115 PRO B N 1
ATOM 1666 C CA . PRO B 1 115 ? -8.337 -1.990 -22.575 1.00 96.35 115 PRO B CA 1
ATOM 1667 C C . PRO B 1 115 ? -7.029 -2.794 -22.575 1.00 96.30 115 PRO B C 1
ATOM 1668 O O . PRO B 1 115 ? -6.475 -2.958 -21.486 1.00 98.13 115 PRO B O 1
ATOM 1672 N N . GLU B 1 116 ? -6.531 -3.274 -23.722 1.00 101.19 116 GLU B N 1
ATOM 1673 C CA . GLU B 1 116 ? -5.178 -3.831 -23.739 1.00 99.33 116 GLU B CA 1
ATOM 1674 C C . GLU B 1 116 ? -4.163 -2.757 -23.378 1.00 94.47 116 GLU B C 1
ATOM 1675 O O . GLU B 1 116 ? -3.477 -2.832 -22.354 1.00 92.34 116 GLU B O 1
ATOM 1681 N N . ASP B 1 117 ? -4.072 -1.742 -24.223 1.00 91.61 117 ASP B N 1
ATOM 1682 C CA . ASP B 1 117 ? -3.149 -0.626 -24.116 1.00 89.83 117 ASP B CA 1
ATOM 1683 C C . ASP B 1 117 ? -3.628 0.465 -23.161 1.00 82.55 117 ASP B C 1
ATOM 1684 O O . ASP B 1 117 ? -2.967 1.504 -23.057 1.00 78.45 117 ASP B O 1
ATOM 1689 N N . VAL B 1 118 ? -4.738 0.255 -22.455 1.00 83.95 118 VAL B N 1
ATOM 1690 C CA . VAL B 1 118 ? -5.346 1.278 -21.607 1.00 77.90 118 VAL B CA 1
ATOM 1691 C C . VAL B 1 118 ? -5.177 0.890 -20.143 1.00 74.23 118 VAL B C 1
ATOM 1692 O O . VAL B 1 118 ? -5.400 -0.263 -19.759 1.00 73.36 118 VAL B O 1
ATOM 1696 N N . GLU B 1 119 ? -4.791 1.866 -19.329 1.00 67.81 119 GLU B N 1
ATOM 1697 C CA . GLU B 1 119 ? -4.597 1.698 -17.896 1.00 67.03 119 GLU B CA 1
ATOM 1698 C C . GLU B 1 119 ? -5.618 2.528 -17.129 1.00 61.98 119 GLU B C 1
ATOM 1699 O O . GLU B 1 119 ? -5.779 3.722 -17.399 1.00 57.49 119 GLU B O 1
ATOM 1705 N N . ILE B 1 120 ? -6.293 1.896 -16.168 1.00 63.82 120 ILE B N 1
ATOM 1706 C CA . ILE B 1 120 ? -7.204 2.571 -15.249 1.00 54.71 120 ILE B CA 1
ATOM 1707 C C . ILE B 1 120 ? -6.441 2.859 -13.962 1.00 57.13 120 ILE B C 1
ATOM 1708 O O . ILE B 1 120 ? -5.866 1.944 -13.361 1.00 58.91 120 ILE B O 1
ATOM 1713 N N . ILE B 1 121 ? -6.428 4.120 -13.537 1.00 49.78 121 ILE B N 1
ATOM 1714 C CA . ILE B 1 121 ? -5.818 4.525 -12.275 1.00 53.11 121 ILE B CA 1
ATOM 1715 C C . ILE B 1 121 ? -6.945 5.022 -11.381 1.00 52.31 121 ILE B C 1
ATOM 1716 O O . ILE B 1 121 ? -7.548 6.066 -11.652 1.00 49.55 121 ILE B O 1
ATOM 1721 N N . TYR B 1 122 ? -7.246 4.281 -10.327 1.00 48.76 122 TYR B N 1
ATOM 1722 C CA . TYR B 1 122 ? -8.381 4.585 -9.465 1.00 47.31 122 TYR B CA 1
ATOM 1723 C C . TYR B 1 122 ? -7.849 5.329 -8.242 1.00 49.92 122 TYR B C 1
ATOM 1724 O O . TYR B 1 122 ? -7.076 4.769 -7.456 1.00 48.86 122 TYR B O 1
ATOM 1733 N N . ARG B 1 123 ? -8.248 6.590 -8.094 1.00 40.07 123 ARG B N 1
ATOM 1734 C CA . ARG B 1 123 ? -7.696 7.467 -7.073 1.00 41.71 123 ARG B CA 1
ATOM 1735 C C . ARG B 1 123 ? -8.556 7.448 -5.802 1.00 45.15 123 ARG B C 1
ATOM 1736 O O . ARG B 1 123 ? -9.600 6.793 -5.727 1.00 41.58 123 ARG B O 1
ATOM 1744 N N . GLU B 1 124 ? -8.112 8.201 -4.789 1.00 41.14 124 GLU B N 1
ATOM 1745 C CA . GLU B 1 124 ? -8.742 8.271 -3.477 1.00 43.59 124 GLU B CA 1
ATOM 1746 C C . GLU B 1 124 ? -9.846 9.322 -3.457 1.00 39.65 124 GLU B C 1
ATOM 1747 O O . GLU B 1 124 ? -9.814 10.279 -4.224 1.00 38.18 124 GLU B O 1
ATOM 1753 N N . PRO B 1 125 ? -10.822 9.188 -2.560 1.00 39.31 125 PRO B N 1
ATOM 1754 C CA . PRO B 1 125 ? -11.855 10.225 -2.450 1.00 35.20 125 PRO B CA 1
ATOM 1755 C C . PRO B 1 125 ? -11.308 11.450 -1.731 1.00 40.06 125 PRO B C 1
ATOM 1756 O O . PRO B 1 125 ? -10.118 11.525 -1.401 1.00 38.15 125 PRO B O 1
ATOM 1760 N N . ILE B 1 126 ? -12.192 12.401 -1.465 1.00 36.80 126 ILE B N 1
ATOM 1761 C CA . ILE B 1 126 ? -11.782 13.702 -0.937 1.00 37.23 126 ILE B CA 1
ATOM 1762 C C . ILE B 1 126 ? -11.212 13.570 0.477 1.00 40.86 126 ILE B C 1
ATOM 1763 O O . ILE B 1 126 ? -10.104 14.044 0.765 1.00 42.59 126 ILE B O 1
ATOM 1768 N N . GLY B 1 127 ? -11.954 12.910 1.385 1.00 38.20 127 GLY B N 1
ATOM 1769 C CA . GLY B 1 127 ? -11.475 12.724 2.746 1.00 42.10 127 GLY B CA 1
ATOM 1770 C C . GLY B 1 127 ? -11.495 14.023 3.548 1.00 40.72 127 GLY B C 1
ATOM 1771 O O . GLY B 1 127 ? -12.027 15.047 3.122 1.00 40.79 127 GLY B O 1
ATOM 1772 N N . ALA B 1 128 ? -10.884 13.965 4.730 1.00 41.17 128 ALA B N 1
ATOM 1773 C CA . ALA B 1 128 ? -10.921 15.085 5.677 1.00 45.73 128 ALA B CA 1
ATOM 1774 C C . ALA B 1 128 ? -9.810 16.095 5.373 1.00 46.19 128 ALA B C 1
ATOM 1775 O O . ALA B 1 128 ? -8.988 16.446 6.217 1.00 46.87 128 ALA B O 1
ATOM 1777 N N . ASP B 1 129 ? -9.823 16.586 4.137 1.00 44.82 129 ASP B N 1
ATOM 1778 C CA . ASP B 1 129 ? -8.805 17.525 3.687 1.00 44.97 129 ASP B CA 1
ATOM 1779 C C . ASP B 1 129 ? -8.950 18.857 4.425 1.00 45.76 129 ASP B C 1
ATOM 1780 O O . ASP B 1 129 ? -10.064 19.316 4.703 1.00 43.52 129 ASP B O 1
ATOM 1785 N N . ASP B 1 130 ? -7.813 19.471 4.768 1.00 45.98 130 ASP B N 1
ATOM 1786 C CA . ASP B 1 130 ? -7.847 20.798 5.387 1.00 47.29 130 ASP B CA 1
ATOM 1787 C C . ASP B 1 130 ? -8.720 21.779 4.602 1.00 47.57 130 ASP B C 1
ATOM 1788 O O . ASP B 1 130 ? -9.339 22.675 5.195 1.00 47.93 130 ASP B O 1
ATOM 1793 N N . ARG B 1 131 ? -8.782 21.635 3.277 1.00 43.02 131 ARG B N 1
ATOM 1794 C CA . ARG B 1 131 ? -9.573 22.568 2.478 1.00 43.11 131 ARG B CA 1
ATOM 1795 C C . ARG B 1 131 ? -11.070 22.331 2.645 1.00 43.01 131 ARG B C 1
ATOM 1796 O O . ARG B 1 131 ? -11.864 23.259 2.460 1.00 42.44 131 ARG B O 1
ATOM 1804 N N . ILE B 1 132 ? -11.476 21.105 2.984 1.00 40.28 132 ILE B N 1
ATOM 1805 C CA . ILE B 1 132 ? -12.869 20.869 3.353 1.00 38.81 132 ILE B CA 1
ATOM 1806 C C . ILE B 1 132 ? -13.208 21.630 4.628 1.00 40.48 132 ILE B C 1
ATOM 1807 O O . ILE B 1 132 ? -14.306 22.179 4.761 1.00 40.20 132 ILE B O 1
ATOM 1812 N N . VAL B 1 133 ? -12.281 21.657 5.595 1.00 38.74 133 VAL B N 1
ATOM 1813 C CA . VAL B 1 133 ? -12.500 22.440 6.815 1.00 40.66 133 VAL B CA 1
ATOM 1814 C C . VAL B 1 133 ? -12.700 23.915 6.466 1.00 40.83 133 VAL B C 1
ATOM 1815 O O . VAL B 1 133 ? -13.604 24.575 6.989 1.00 44.35 133 VAL B O 1
ATOM 1819 N N . ASP B 1 134 ? -11.869 24.449 5.569 1.00 43.67 134 ASP B N 1
ATOM 1820 C CA . ASP B 1 134 ? -12.015 25.846 5.139 1.00 42.96 134 ASP B CA 1
ATOM 1821 C C . ASP B 1 134 ? -13.403 26.098 4.549 1.00 45.90 134 ASP B C 1
ATOM 1822 O O . ASP B 1 134 ? -14.041 27.117 4.835 1.00 42.09 134 ASP B O 1
ATOM 1827 N N . ILE B 1 135 ? -13.877 25.179 3.701 1.00 42.27 135 ILE B N 1
ATOM 1828 C CA . ILE B 1 135 ? -15.202 25.320 3.088 1.00 46.79 135 ILE B CA 1
ATOM 1829 C C . ILE B 1 135 ? -16.291 25.268 4.152 1.00 42.39 135 ILE B C 1
ATOM 1830 O O . ILE B 1 135 ? -17.217 26.085 4.169 1.00 40.99 135 ILE B O 1
ATOM 1835 N N . ILE B 1 136 ? -16.198 24.286 5.045 1.00 38.65 136 ILE B N 1
ATOM 1836 C CA . ILE B 1 136 ? -17.191 24.130 6.102 1.00 39.12 136 ILE B CA 1
ATOM 1837 C C . ILE B 1 136 ? -17.318 25.407 6.914 1.00 37.38 136 ILE B C 1
ATOM 1838 O O . ILE B 1 136 ? -18.428 25.836 7.250 1.00 43.51 136 ILE B O 1
ATOM 1843 N N . ILE B 1 137 ? -16.186 26.036 7.248 1.00 39.41 137 ILE B N 1
ATOM 1844 C CA . ILE B 1 137 ? -16.223 27.279 8.021 1.00 42.56 137 ILE B CA 1
ATOM 1845 C C . ILE B 1 137 ? -16.884 28.401 7.228 1.00 43.11 137 ILE B C 1
ATOM 1846 O O . ILE B 1 137 ? -17.675 29.184 7.779 1.00 45.34 137 ILE B O 1
ATOM 1851 N N . ASP B 1 138 ? -16.564 28.521 5.934 1.00 46.00 138 ASP B N 1
ATOM 1852 C CA . ASP B 1 138 ? -17.284 29.468 5.078 1.00 46.48 138 ASP B CA 1
ATOM 1853 C C . ASP B 1 138 ? -18.787 29.200 5.111 1.00 49.67 138 ASP B C 1
ATOM 1854 O O . ASP B 1 138 ? -19.586 30.117 5.332 1.00 48.31 138 ASP B O 1
ATOM 1859 N N . ARG B 1 139 ? -19.189 27.931 4.895 1.00 43.73 139 ARG B N 1
ATOM 1860 C CA . ARG B 1 139 ? -20.606 27.579 4.934 1.00 44.08 139 ARG B CA 1
ATOM 1861 C C . ARG B 1 139 ? -21.215 27.909 6.290 1.00 42.64 139 ARG B C 1
ATOM 1862 O O . ARG B 1 139 ? -22.349 28.392 6.369 1.00 43.78 139 ARG B O 1
ATOM 1870 N N . ALA B 1 140 ? -20.487 27.621 7.370 1.00 41.05 140 ALA B N 1
ATOM 1871 C CA . ALA B 1 140 ? -21.000 27.914 8.707 1.00 46.45 140 ALA B CA 1
ATOM 1872 C C . ALA B 1 140 ? -21.395 29.372 8.836 1.00 48.47 140 ALA B C 1
ATOM 1873 O O . ALA B 1 140 ? -22.374 29.699 9.517 1.00 50.79 140 ALA B O 1
ATOM 1875 N N . PHE B 1 141 ? -20.653 30.256 8.183 1.00 48.68 141 PHE B N 1
ATOM 1876 C CA . PHE B 1 141 ? -20.915 31.684 8.247 1.00 56.60 141 PHE B CA 1
ATOM 1877 C C . PHE B 1 141 ? -21.682 32.192 7.042 1.00 57.25 141 PHE B C 1
ATOM 1878 O O . PHE B 1 141 ? -21.723 33.403 6.810 1.00 57.59 141 PHE B O 1
ATOM 1886 N N . GLY B 1 142 ? -22.313 31.295 6.288 1.00 52.43 142 GLY B N 1
ATOM 1887 C CA . GLY B 1 142 ? -23.151 31.708 5.182 1.00 56.74 142 GLY B CA 1
ATOM 1888 C C . GLY B 1 142 ? -22.400 32.183 3.964 1.00 60.85 142 GLY B C 1
ATOM 1889 O O . GLY B 1 142 ? -22.967 32.913 3.151 1.00 60.22 142 GLY B O 1
ATOM 1890 N N . ARG B 1 143 ? -21.143 31.774 3.805 1.00 59.60 143 ARG B N 1
ATOM 1891 C CA . ARG B 1 143 ? -20.315 32.193 2.676 1.00 60.84 143 ARG B CA 1
ATOM 1892 C C . ARG B 1 143 ? -19.918 30.996 1.830 1.00 59.24 143 ARG B C 1
ATOM 1893 O O . ARG B 1 143 ? -20.274 29.844 2.126 1.00 53.71 143 ARG B O 1
#

Foldseek 3Di:
DEEEEEEEADDCDCVRVVVVVVVQVVVVVVVPDPYYYYAHPDDDDPHPLNRVVVCVVVPHQEYEYEYADAADDCCLPPSNCVSVVVDPVPADPSHDYHYDHYNYPDPVVVVVVVCVVVPD/DEEEEEEEADDCDCVGVVVQVVVQVVVVVVVPDPYYYYAHCDDDDPHPLNRVVVCVVVPHQEYEYEYADAADDCCLPPSNCVSVVVDPVDPSHHYHYDHYNYPDPVVVVVVVCVVVPD

Secondary structure (DSSP, 8-state):
-EEEEEEE---SSSHHHHHHHHHHHHHHHH---SEEEEEESSSSSSBHHHHHHHHHHTT-SEEEEEE--SS--HIIIIIHHHHTTSS-----TT-EEEE-----S-HHHHHHHHHHHTT-/-EEEEEEE---SSSHHHHHHHHHHHHHHHTT--SEEEEEESSSSSSBHHHHHHHHHHTT-SEEEEEE--SS--HIIIIIHHHHTTSS----S-EEEE-----S-HHHHHHHHHHHTT-

Sequence (238 aa):
MEALVLVGHGSRLPYSKELLVKLAEKVKERNLFPIVEIGLMEFSEPTIPQAVKKAIEQGAKRIIVVPVFLAHGIHHTTRDIPRLLGLIEDEIPEDVEIIYREPIGADDRIVDIIIDRAFGRMEALVLVGHGSRLPYSKELLVKLAEKVKERNLFPIVEIGLMEFSEPTIPQAVKKAIEQGAKRIIVVPVFLAHGIHHTTRDIPRLLGLIEDPEDVEIIYREPIGADDRIVDIIIDRAFGR

Nearest PDB structures (foldseek):
  8i55-assembly1_B  TM=1.009E+00  e=3.107E-23  Methanocaldococcus jannaschii DSM 2661
  8iyu-assembly1_B  TM=1.002E+00  e=8.828E-22  Methanocaldococcus jannaschii DSM 2661
  8i56-assembly1_B  TM=1.001E+00  e=8.398E-21  Methanocaldococcus jannaschii DSM 2661
  6m2g-assembly1_A  TM=9.869E-01  e=1.818E-20  Methanocaldococcus jannaschii DSM 2661
  6m27-assembly1_B  TM=1.001E+00  e=3.460E-20  Methanocaldococcus jannaschii DSM 2661